Protein AF-A0A1Y4LG82-F1 (afdb_monomer_lite)

Foldseek 3Di:
DDPVVVVVVQLPFLADEDELCPPQDQQPDADLDPVVCVVCLVVNFDARDPVSLVVVLVVLVVCVVSNHAYEYALEALCVSCCSNHPPVRLVVCCPVPVVSLQVSSQSSLVSSLVSVLVSQVPHPHDHQEHEHAHQQDDDLAGPDDPVSCVSRHLVSLLVSLCSNCVSPVRHAYEYEYALSCLVCPVSCVVSPHQAYQHADDNVVPVVVVVVSVVSCVVVCVVRVDDPVVSVVVRVDDPPPD

Secondary structure (DSSP, 8-state):
--HHHHHHHHHTSSEEEEE--------SS----HHHHHHHTTTT-PPPPHHHHHHHHHHHHHHHHTT-EEEEE---SSHHHHHHH-HHHHHHHHHH-HHHHHHHHHHHHHHHHHHHHHHHHS-SS--SEEEEE----BTTB-SS-HHHHHHHTHHHHHHHHHHHHHH-TTSEEEEEEEGGGGGGHHHHHHHT-SEEEEES--GGGHHHHHHHHHHHHHHHHHTT--HHHHHHHHH------

Sequence (241 aa):
MNKDIKMEKQAQRPYCLLNFNQAEPAYEKQIKSTTTLYQHLDELFHEPELASQAEFAKEVAECREDDKRVIWNAGCTYAMPLAVLGEDEFFIRVVTEPELMRELCERYAIRKADAIVQTLQVMQIRPEVLLFSDPFGKSGLPPLRPAVFRTLLKSAQQFLVRRIKRAYPEIKIWYRCCAASYPLAADFAEIGFDAWIPSGKTEPFARELETCRQFIQDELELLSVTEGQWDSLKKGTTTCV

Radius of gyration: 17.81 Å; chains: 1; bounding box: 49×38×42 Å

InterPro domains:
  IPR038071 UROD/MetE-like superfamily [G3DSA:3.20.20.210] (8-223)
  IPR038071 UROD/MetE-like superfamily [SSF51726] (38-196)

Structure (mmCIF, N/CA/C/O backbone):
data_AF-A0A1Y4LG82-F1
#
_entry.id   AF-A0A1Y4LG82-F1
#
loop_
_atom_site.group_PDB
_atom_site.id
_atom_site.type_symbol
_atom_site.label_atom_id
_atom_site.label_alt_id
_atom_site.label_comp_id
_atom_site.label_asym_id
_atom_site.label_entity_id
_atom_site.label_seq_id
_atom_site.pdbx_PDB_ins_code
_atom_site.Cartn_x
_atom_site.Cartn_y
_atom_site.Cartn_z
_atom_site.occupancy
_atom_site.B_iso_or_equiv
_atom_site.auth_seq_id
_atom_site.auth_comp_id
_atom_site.auth_asym_id
_atom_site.auth_atom_id
_atom_site.pdbx_PDB_model_num
ATOM 1 N N . MET A 1 1 ? -11.509 23.263 -1.424 1.00 39.97 1 MET A N 1
ATOM 2 C CA . MET A 1 1 ? -12.645 22.407 -1.003 1.00 39.97 1 MET A CA 1
ATOM 3 C C . MET A 1 1 ? -12.816 22.595 0.499 1.00 39.97 1 MET A C 1
ATOM 5 O O . MET A 1 1 ? -11.839 22.377 1.202 1.00 39.97 1 MET A O 1
ATOM 9 N N . ASN A 1 2 ? -13.967 23.094 0.969 1.00 33.59 2 ASN A N 1
ATOM 10 C CA . ASN A 1 2 ? -14.169 23.505 2.371 1.00 33.59 2 ASN A CA 1
ATOM 11 C C . ASN A 1 2 ? -13.928 22.348 3.350 1.00 33.59 2 ASN A C 1
ATOM 13 O O . ASN A 1 2 ? -14.518 21.277 3.194 1.00 33.59 2 ASN A O 1
ATOM 17 N N . LYS A 1 3 ? -13.071 22.584 4.351 1.00 36.25 3 LYS A N 1
ATOM 18 C CA . LYS A 1 3 ? -12.740 21.636 5.428 1.00 36.25 3 LYS A CA 1
ATOM 19 C C . LYS A 1 3 ? -14.005 21.181 6.174 1.00 36.25 3 LYS A C 1
ATOM 21 O O . LYS A 1 3 ? -14.161 19.989 6.424 1.00 36.25 3 LYS A O 1
ATOM 26 N N . ASP A 1 4 ? -14.949 22.099 6.369 1.00 33.03 4 ASP A N 1
ATOM 27 C CA . ASP A 1 4 ? -16.201 21.864 7.101 1.00 33.03 4 ASP A CA 1
ATOM 28 C C . ASP A 1 4 ? -17.112 20.840 6.407 1.00 33.03 4 ASP A C 1
ATOM 30 O O . ASP A 1 4 ? -17.605 19.908 7.034 1.00 33.03 4 ASP A O 1
ATOM 34 N N . ILE A 1 5 ? -17.231 20.915 5.074 1.00 35.41 5 ILE A N 1
ATOM 35 C CA . ILE A 1 5 ? -18.039 19.970 4.279 1.00 35.41 5 ILE A CA 1
ATOM 36 C C . ILE A 1 5 ? -17.429 18.554 4.304 1.00 35.41 5 ILE A C 1
ATOM 38 O O . ILE A 1 5 ? -18.147 17.556 4.200 1.00 35.41 5 ILE A O 1
ATOM 42 N N . LYS A 1 6 ? -16.096 18.433 4.421 1.00 49.34 6 LYS A N 1
ATOM 43 C CA . LYS A 1 6 ? -15.418 17.132 4.572 1.00 49.34 6 LYS A CA 1
ATOM 44 C C . LYS A 1 6 ? -15.681 16.522 5.951 1.00 49.34 6 LYS A C 1
ATOM 46 O O . LYS A 1 6 ? -15.969 15.328 6.010 1.00 49.34 6 LYS A O 1
ATOM 51 N N . MET A 1 7 ? -15.607 17.326 7.013 1.00 48.09 7 MET A N 1
ATOM 52 C CA . MET A 1 7 ? -15.865 16.873 8.383 1.00 48.09 7 MET A CA 1
ATOM 53 C C . MET A 1 7 ? -17.321 16.444 8.585 1.00 48.09 7 MET A C 1
ATOM 55 O O . MET A 1 7 ? -17.567 15.370 9.124 1.00 48.09 7 MET A O 1
ATOM 59 N N . GLU A 1 8 ? -18.289 17.205 8.074 1.00 44.19 8 GLU A N 1
ATOM 60 C CA . GLU A 1 8 ? -19.719 16.881 8.202 1.00 44.19 8 GLU A CA 1
ATOM 61 C C . GLU A 1 8 ? -20.076 15.549 7.508 1.00 44.19 8 GLU A C 1
ATOM 63 O O . GLU A 1 8 ? -20.807 14.717 8.047 1.00 44.19 8 GLU A O 1
ATOM 68 N N . LYS A 1 9 ? -19.464 15.271 6.347 1.00 52.97 9 LYS A N 1
ATOM 69 C CA . LYS A 1 9 ? -19.596 13.979 5.646 1.00 52.97 9 LYS A CA 1
ATOM 70 C C . LYS A 1 9 ? -18.859 12.819 6.318 1.00 52.97 9 LYS A C 1
ATOM 72 O O . LYS A 1 9 ? -19.176 11.669 6.008 1.00 52.97 9 LYS A O 1
ATOM 77 N N . GLN A 1 10 ? -17.855 13.089 7.151 1.00 56.56 10 GLN A N 1
ATOM 78 C CA . GLN A 1 10 ? -17.199 12.077 7.984 1.00 56.56 10 GLN A CA 1
ATOM 79 C C . GLN A 1 10 ? -18.011 11.795 9.251 1.00 56.56 10 GLN A C 1
ATOM 81 O O . GLN A 1 10 ? -18.131 10.636 9.629 1.00 56.56 10 GLN A O 1
ATOM 86 N N . ALA A 1 11 ? -18.639 12.811 9.851 1.00 59.00 11 ALA A N 1
ATOM 87 C CA . ALA A 1 11 ? -19.461 12.663 11.053 1.00 59.00 11 ALA A CA 1
ATOM 88 C C . ALA A 1 11 ? -20.640 11.688 10.870 1.00 59.00 11 ALA A C 1
ATOM 90 O O . ALA A 1 11 ? -21.019 11.007 11.814 1.00 59.00 11 ALA A O 1
ATOM 91 N N . GLN A 1 12 ? -21.183 11.578 9.654 1.00 65.38 12 GLN A N 1
ATOM 92 C CA . GLN A 1 12 ? -22.289 10.667 9.320 1.00 65.38 12 GLN A CA 1
ATOM 93 C C . GLN A 1 12 ? -21.856 9.226 8.993 1.00 65.38 12 GLN A C 1
ATOM 95 O O . GLN A 1 12 ? -22.701 8.384 8.681 1.00 65.38 12 GLN A O 1
ATOM 100 N N . ARG A 1 13 ? -20.553 8.927 8.974 1.00 69.44 13 ARG A N 1
ATOM 101 C CA . ARG A 1 13 ? -20.049 7.584 8.656 1.00 69.44 13 ARG A CA 1
ATOM 102 C C . ARG A 1 13 ? -19.812 6.793 9.940 1.00 69.44 13 ARG A C 1
ATOM 104 O O . ARG A 1 13 ? -19.328 7.372 10.908 1.00 69.44 13 ARG A O 1
ATOM 111 N N . PRO A 1 14 ? -20.021 5.464 9.917 1.00 73.75 14 PRO A N 1
ATOM 112 C CA . PRO A 1 14 ? -19.643 4.590 11.030 1.00 73.75 14 PRO A CA 1
ATOM 113 C C . PRO A 1 14 ? -18.115 4.415 11.152 1.00 73.75 14 PRO A C 1
ATOM 115 O O . PRO A 1 14 ? -17.629 3.679 12.009 1.00 73.75 14 PRO A O 1
ATOM 118 N N . TYR A 1 15 ? -17.339 5.071 10.281 1.00 77.25 15 TYR A N 1
ATOM 119 C CA . TYR A 1 15 ? -15.888 5.005 10.258 1.00 77.25 15 TYR A CA 1
ATOM 120 C C . TYR A 1 15 ? -15.244 6.356 9.923 1.00 77.25 15 TYR A C 1
ATOM 122 O O . TYR A 1 15 ? -15.784 7.159 9.155 1.00 77.25 15 TYR A O 1
ATOM 130 N N . CYS A 1 16 ? -14.029 6.556 10.424 1.00 81.62 16 CYS A N 1
ATOM 131 C CA . CYS A 1 16 ? -13.128 7.638 10.062 1.00 81.62 16 CYS A CA 1
ATOM 132 C C . CYS A 1 16 ? -12.063 7.126 9.092 1.00 81.62 16 CYS A C 1
ATOM 134 O O . CYS A 1 16 ? -11.381 6.142 9.361 1.00 81.62 16 CYS A O 1
ATOM 136 N N . LEU A 1 17 ? -11.914 7.807 7.953 1.00 80.06 17 LEU A N 1
ATOM 137 C CA . LEU A 1 17 ? -10.777 7.615 7.053 1.00 80.06 17 LEU A CA 1
ATOM 138 C C . LEU A 1 17 ? -9.741 8.690 7.365 1.00 80.06 17 LEU A C 1
ATOM 140 O O . LEU A 1 17 ? -9.951 9.856 7.014 1.00 80.06 17 LEU A O 1
ATOM 144 N N . LEU A 1 18 ? -8.652 8.289 8.006 1.00 82.06 18 LEU A N 1
ATOM 145 C CA . LEU A 1 18 ? -7.556 9.171 8.375 1.00 82.06 18 LEU A CA 1
ATOM 146 C C . LEU A 1 18 ? -6.398 8.997 7.394 1.00 82.06 18 LEU A C 1
ATOM 148 O O . LEU A 1 18 ? -6.056 7.880 7.006 1.00 82.06 18 LEU A O 1
ATOM 152 N N . ASN A 1 19 ? -5.798 10.112 6.986 1.00 77.12 19 ASN A N 1
ATOM 153 C CA . ASN A 1 19 ? -4.559 10.096 6.218 1.00 77.12 19 ASN A CA 1
ATOM 154 C C . ASN A 1 19 ? -3.441 10.463 7.178 1.00 77.12 19 ASN A C 1
ATOM 156 O O . ASN A 1 19 ? -3.326 11.626 7.557 1.00 77.12 19 ASN A O 1
ATOM 160 N N . PHE A 1 20 ? -2.619 9.488 7.544 1.00 71.06 20 PHE A N 1
ATOM 161 C CA . PHE A 1 20 ? -1.339 9.813 8.139 1.00 71.06 20 PHE A CA 1
ATOM 162 C C . PHE A 1 20 ? -0.349 9.969 7.001 1.00 71.06 20 PHE A C 1
ATOM 164 O O . PHE A 1 20 ? 0.203 8.991 6.489 1.00 71.06 20 PHE A O 1
ATOM 171 N N . ASN A 1 21 ? -0.188 11.216 6.572 1.00 55.97 21 ASN A N 1
ATOM 172 C CA . ASN A 1 21 ? 0.903 11.585 5.697 1.00 55.97 21 ASN A CA 1
ATOM 173 C C . ASN A 1 21 ? 2.176 11.520 6.543 1.00 55.97 21 ASN A C 1
ATOM 175 O O . ASN A 1 21 ? 2.646 12.537 7.044 1.00 55.97 21 ASN A O 1
ATOM 179 N N . GLN A 1 22 ? 2.760 10.325 6.677 1.00 53.31 22 GLN A N 1
ATOM 180 C CA . GLN A 1 22 ? 4.219 10.278 6.670 1.00 53.31 22 GLN A CA 1
ATOM 181 C C . GLN A 1 22 ? 4.577 11.030 5.401 1.00 53.31 22 GLN A C 1
ATOM 183 O O . GLN A 1 22 ? 4.084 10.633 4.346 1.00 53.31 22 GLN A O 1
ATOM 188 N N . ALA A 1 23 ? 5.221 12.189 5.515 1.00 44.22 23 ALA A N 1
ATOM 189 C CA . ALA A 1 23 ? 5.540 12.998 4.355 1.00 44.22 23 ALA A CA 1
ATOM 190 C C . ALA A 1 23 ? 6.314 12.098 3.386 1.00 44.22 23 ALA A C 1
ATOM 192 O O . ALA A 1 23 ? 7.499 11.852 3.586 1.00 44.22 23 ALA A O 1
ATOM 193 N N . GLU A 1 24 ? 5.630 11.534 2.385 1.00 50.53 24 GLU A N 1
ATOM 194 C CA . GLU A 1 24 ? 6.305 11.018 1.214 1.00 50.53 24 GLU A CA 1
ATOM 195 C C . GLU A 1 24 ? 6.915 12.290 0.640 1.00 50.53 24 GLU A C 1
ATOM 197 O O . GLU A 1 24 ? 6.163 13.222 0.342 1.00 50.53 24 GLU A O 1
ATOM 202 N N . PRO A 1 25 ? 8.249 12.439 0.680 1.00 47.94 25 PRO A N 1
ATOM 203 C CA . PRO A 1 25 ? 8.866 13.702 0.331 1.00 47.94 25 PRO A CA 1
ATOM 204 C C . PRO A 1 25 ? 8.352 14.095 -1.048 1.00 47.94 25 PRO A C 1
ATOM 206 O O . PRO A 1 25 ? 8.467 13.319 -2.000 1.00 47.94 25 PRO A O 1
ATOM 209 N N . ALA A 1 26 ? 7.754 15.285 -1.139 1.00 46.72 26 ALA A N 1
ATOM 210 C CA . ALA A 1 26 ? 7.465 15.896 -2.419 1.00 46.72 26 ALA A CA 1
ATOM 211 C C . ALA A 1 26 ? 8.820 16.042 -3.111 1.00 46.72 26 ALA A C 1
ATOM 213 O O . ALA A 1 26 ? 9.618 16.917 -2.768 1.00 46.72 26 ALA A O 1
ATOM 214 N N . TYR A 1 27 ? 9.142 15.105 -4.001 1.00 55.81 27 TYR A N 1
ATOM 215 C CA . TYR A 1 27 ? 10.439 15.083 -4.650 1.00 55.81 27 TYR A CA 1
ATOM 216 C C . TYR A 1 27 ? 10.479 16.245 -5.634 1.00 55.81 27 TYR A C 1
ATOM 218 O O . TYR A 1 27 ? 10.005 16.156 -6.764 1.00 55.81 27 TYR A O 1
ATOM 226 N N . GLU A 1 28 ? 11.050 17.365 -5.189 1.00 54.44 28 GLU A N 1
ATOM 227 C CA . GLU A 1 28 ? 11.172 18.587 -5.989 1.00 54.44 28 GLU A CA 1
ATOM 228 C C . GLU A 1 28 ? 12.052 18.376 -7.234 1.00 54.44 28 GLU A C 1
ATOM 230 O O . GLU A 1 28 ? 12.017 19.177 -8.171 1.00 54.44 28 GLU A O 1
ATOM 235 N N . LYS A 1 29 ? 12.853 17.298 -7.266 1.00 64.44 29 LYS A N 1
ATOM 236 C CA . LYS A 1 29 ? 13.742 16.954 -8.381 1.00 64.44 29 LYS A CA 1
ATOM 237 C C . LYS A 1 29 ? 13.680 15.465 -8.708 1.00 64.44 29 LYS A C 1
ATOM 239 O O . LYS A 1 29 ? 14.083 14.633 -7.902 1.00 64.44 29 LYS A O 1
ATOM 244 N N . GLN A 1 30 ? 13.252 15.156 -9.930 1.00 77.31 30 GLN A N 1
ATOM 245 C CA . GLN A 1 30 ? 13.307 13.802 -10.475 1.00 77.31 30 GLN A CA 1
ATOM 246 C C . GLN A 1 30 ? 14.759 13.355 -10.690 1.00 77.31 30 GLN A C 1
ATOM 248 O O . GLN A 1 30 ? 15.554 14.075 -11.307 1.00 77.31 30 GLN A O 1
ATOM 253 N N . ILE A 1 31 ? 15.107 12.159 -10.215 1.00 77.62 31 ILE A N 1
ATOM 254 C CA . ILE A 1 31 ? 16.451 11.586 -10.346 1.00 77.62 31 ILE A CA 1
ATOM 255 C C . ILE A 1 31 ? 16.527 10.768 -11.636 1.00 77.62 31 ILE A C 1
ATOM 257 O O . ILE A 1 31 ? 15.964 9.686 -11.733 1.00 77.62 31 ILE A O 1
ATOM 261 N N . LYS A 1 32 ? 17.267 11.272 -12.629 1.00 78.94 32 LYS A N 1
ATOM 262 C CA . LYS A 1 32 ? 17.443 10.605 -13.939 1.00 78.94 32 LYS A CA 1
ATOM 263 C C . LYS A 1 32 ? 18.756 9.838 -14.094 1.00 78.94 32 LYS A C 1
ATOM 265 O O . LYS A 1 32 ? 18.994 9.202 -15.112 1.00 78.94 32 LYS A O 1
ATOM 270 N N . SER A 1 33 ? 19.661 9.959 -13.130 1.00 83.81 33 SER A N 1
ATOM 271 C CA . SER A 1 33 ? 20.971 9.310 -13.169 1.00 83.81 33 SER A CA 1
ATOM 272 C C . SER A 1 33 ? 20.929 8.051 -12.314 1.00 83.81 33 SER A C 1
ATOM 274 O O . SER A 1 33 ? 20.654 8.142 -11.119 1.00 83.81 33 SER A O 1
ATOM 276 N N . THR A 1 34 ? 21.252 6.895 -12.903 1.00 81.44 34 THR A N 1
ATOM 277 C CA . THR A 1 34 ? 21.362 5.617 -12.180 1.00 81.44 34 THR A CA 1
ATOM 278 C C . THR A 1 34 ? 22.342 5.720 -11.015 1.00 81.44 34 THR A C 1
ATOM 280 O O . THR A 1 34 ? 22.026 5.322 -9.900 1.00 81.44 34 THR A O 1
ATOM 283 N N . THR A 1 35 ? 23.515 6.317 -11.244 1.00 83.94 35 THR A N 1
ATOM 284 C CA . THR A 1 35 ? 24.542 6.507 -10.210 1.00 83.94 35 THR A CA 1
ATOM 285 C C . THR A 1 35 ? 24.023 7.346 -9.048 1.00 83.94 35 THR A C 1
ATOM 287 O O . THR A 1 35 ? 24.237 7.001 -7.891 1.00 83.94 35 THR A O 1
ATOM 290 N N . THR A 1 36 ? 23.309 8.429 -9.354 1.00 82.00 36 THR A N 1
ATOM 291 C CA . THR A 1 36 ? 22.724 9.312 -8.339 1.00 82.00 36 THR A CA 1
ATOM 292 C C . THR A 1 36 ? 21.620 8.595 -7.572 1.00 82.00 36 THR A C 1
ATOM 294 O O . THR A 1 36 ? 21.561 8.708 -6.354 1.00 82.00 36 THR A O 1
ATOM 297 N N . LEU A 1 37 ? 20.786 7.807 -8.258 1.00 81.88 37 LEU A N 1
ATOM 298 C CA . LEU A 1 37 ? 19.754 7.010 -7.607 1.00 81.88 37 LEU A CA 1
ATOM 299 C C . LEU A 1 37 ? 20.381 6.055 -6.589 1.00 81.88 37 LEU A C 1
ATOM 301 O O . LEU A 1 37 ? 19.996 6.105 -5.429 1.00 81.88 37 LEU A O 1
ATOM 305 N N . TYR A 1 38 ? 21.401 5.284 -6.989 1.00 80.69 38 TYR A N 1
ATOM 306 C CA . TYR A 1 38 ? 22.136 4.372 -6.102 1.00 80.69 38 TYR A CA 1
ATOM 307 C C . TYR A 1 38 ? 22.764 5.068 -4.892 1.00 80.69 38 TYR A C 1
ATOM 309 O O . TYR A 1 38 ? 22.669 4.551 -3.782 1.00 80.69 38 TYR A O 1
ATOM 317 N N . GLN A 1 39 ? 23.397 6.225 -5.097 1.00 81.44 39 GLN A N 1
ATOM 318 C CA . GLN A 1 39 ? 24.060 6.977 -4.025 1.00 81.44 39 GLN A CA 1
ATOM 319 C C . GLN A 1 39 ? 23.084 7.474 -2.964 1.00 81.44 39 GLN A C 1
ATOM 321 O O . GLN A 1 39 ? 23.429 7.501 -1.788 1.00 81.44 39 GLN A O 1
ATOM 326 N N . HIS A 1 40 ? 21.874 7.837 -3.381 1.00 77.75 40 HIS A N 1
ATOM 327 C CA . HIS A 1 40 ? 20.878 8.411 -2.491 1.00 77.75 40 HIS A CA 1
ATOM 328 C C . HIS A 1 40 ? 19.803 7.416 -2.065 1.00 77.75 40 HIS A C 1
ATOM 330 O O . HIS A 1 40 ? 18.949 7.818 -1.289 1.00 77.75 40 HIS A O 1
ATOM 336 N N . LEU A 1 41 ? 19.837 6.146 -2.511 1.00 75.88 41 LEU A N 1
ATOM 337 C CA . LEU A 1 41 ? 18.778 5.154 -2.256 1.00 75.88 41 LEU A CA 1
ATOM 338 C C . LEU A 1 41 ? 18.308 5.180 -0.803 1.00 75.88 41 LEU A C 1
ATOM 340 O O . LEU A 1 41 ? 17.115 5.287 -0.567 1.00 75.88 41 LEU A O 1
ATOM 344 N N . ASP A 1 42 ? 19.224 5.123 0.163 1.00 72.38 42 ASP A N 1
ATOM 345 C CA . ASP A 1 42 ? 18.861 5.089 1.582 1.00 72.38 42 ASP A CA 1
ATOM 346 C C . ASP A 1 42 ? 18.331 6.422 2.122 1.00 72.38 42 ASP A C 1
ATOM 348 O O . ASP A 1 42 ? 17.505 6.407 3.033 1.00 72.38 42 ASP A O 1
ATOM 352 N N . GLU A 1 43 ? 18.759 7.538 1.534 1.00 73.19 43 GLU A N 1
ATOM 353 C CA . GLU A 1 43 ? 18.309 8.897 1.849 1.00 73.19 43 GLU A CA 1
ATOM 354 C C . GLU A 1 43 ? 16.938 9.209 1.234 1.00 73.19 43 GLU A C 1
ATOM 356 O O . GLU A 1 43 ? 16.252 10.102 1.724 1.00 73.19 43 GLU A O 1
ATOM 361 N N . LEU A 1 44 ? 16.501 8.450 0.212 1.00 68.75 44 LEU A N 1
ATOM 362 C CA . LEU A 1 44 ? 15.164 8.595 -0.386 1.00 68.75 44 LEU A CA 1
ATOM 363 C C . LEU A 1 44 ? 14.026 8.224 0.572 1.00 68.75 44 LEU A C 1
ATOM 365 O O . LEU A 1 44 ? 12.858 8.510 0.300 1.00 68.75 44 LEU A O 1
ATOM 369 N N . PHE A 1 45 ? 14.350 7.543 1.669 1.00 71.50 45 PHE A N 1
ATOM 370 C CA . PHE A 1 45 ? 13.386 7.006 2.614 1.00 71.50 45 PHE A CA 1
ATOM 371 C C . PHE A 1 45 ? 13.540 7.712 3.960 1.00 71.50 45 PHE A C 1
ATOM 373 O O . PHE A 1 45 ? 14.417 7.365 4.751 1.00 71.50 45 PHE A O 1
AT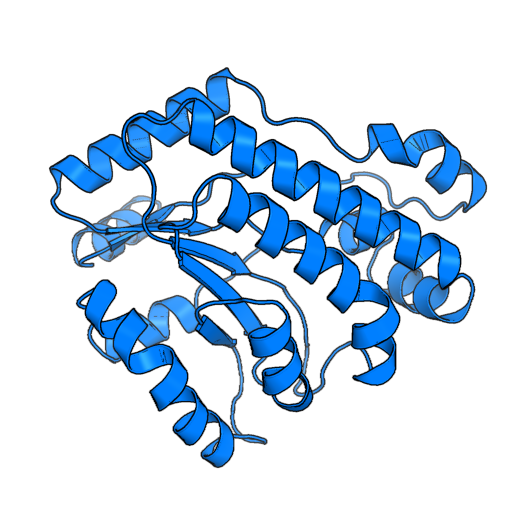OM 380 N N . HIS A 1 46 ? 12.678 8.689 4.232 1.00 64.88 46 HIS A N 1
ATOM 381 C CA . HIS A 1 46 ? 12.628 9.332 5.541 1.00 64.88 46 HIS A CA 1
ATOM 382 C C . HIS A 1 46 ? 11.784 8.520 6.524 1.00 64.88 46 HIS A C 1
ATOM 384 O O . HIS A 1 46 ? 10.685 8.069 6.197 1.00 64.88 46 HIS A O 1
ATOM 390 N N . GLU A 1 47 ? 12.305 8.352 7.739 1.00 62.34 47 GLU A N 1
ATOM 391 C CA . GLU A 1 47 ? 11.532 7.813 8.853 1.00 62.34 47 GLU A CA 1
ATOM 392 C C . GLU A 1 47 ? 10.472 8.840 9.298 1.00 62.34 47 GLU A C 1
ATOM 394 O O . GLU A 1 47 ? 10.726 10.049 9.264 1.00 62.34 47 GLU A O 1
ATOM 399 N N . PRO A 1 48 ? 9.286 8.390 9.731 1.00 62.41 48 PRO A N 1
ATOM 400 C CA . PRO A 1 48 ? 8.258 9.266 10.282 1.00 62.41 48 PRO A CA 1
ATOM 401 C C . PRO A 1 48 ? 8.725 9.973 11.563 1.00 62.41 48 PRO A C 1
ATOM 403 O O . PRO A 1 48 ? 9.330 9.366 12.445 1.00 62.41 48 PRO A O 1
ATOM 406 N N . GLU A 1 49 ? 8.380 11.253 11.713 1.00 67.81 49 GLU A N 1
ATOM 407 C CA . GLU A 1 49 ? 8.704 12.015 12.921 1.00 67.81 49 GLU A CA 1
ATOM 408 C C . GLU A 1 49 ? 7.840 11.577 14.115 1.00 67.81 49 GLU A C 1
ATOM 410 O O . GLU A 1 49 ? 6.614 11.508 14.011 1.00 67.81 49 GLU A O 1
ATOM 415 N N . LEU A 1 50 ? 8.448 11.368 15.289 1.00 65.00 50 LEU A N 1
ATOM 416 C CA . LEU A 1 50 ? 7.743 10.931 16.508 1.00 65.00 50 LEU A CA 1
ATOM 417 C C . LEU A 1 50 ? 6.570 11.851 16.904 1.00 65.00 50 LEU A C 1
ATOM 419 O O . LEU A 1 50 ? 5.534 11.368 17.357 1.00 65.00 50 LEU A O 1
ATOM 423 N N . ALA A 1 51 ? 6.712 13.170 16.724 1.00 64.75 51 ALA A N 1
ATOM 424 C CA . ALA A 1 51 ? 5.651 14.133 17.027 1.00 64.75 51 ALA A CA 1
ATOM 425 C C . ALA A 1 51 ? 4.413 13.906 16.143 1.00 64.75 51 ALA A C 1
ATOM 427 O O . ALA A 1 51 ? 3.297 13.840 16.656 1.00 64.75 51 ALA A O 1
ATOM 428 N N . SER A 1 52 ? 4.625 13.676 14.842 1.00 76.44 52 SER A N 1
ATOM 429 C CA . SER A 1 52 ? 3.544 13.363 13.902 1.00 76.44 52 SER A CA 1
ATOM 430 C C . SER A 1 52 ? 2.825 12.062 14.280 1.00 76.44 52 SER A C 1
ATOM 432 O O . SER A 1 52 ? 1.598 11.989 14.245 1.00 76.44 52 SER A O 1
ATOM 434 N N . GLN A 1 53 ? 3.565 11.045 14.735 1.00 79.94 53 GLN A N 1
ATOM 435 C CA . GLN A 1 53 ? 2.976 9.775 15.165 1.00 79.94 53 GLN A CA 1
ATOM 436 C C . GLN A 1 53 ? 2.088 9.937 16.405 1.00 79.94 53 GLN A C 1
ATOM 438 O O . GLN A 1 53 ? 1.028 9.317 16.481 1.00 79.94 53 GLN A O 1
ATOM 443 N N . ALA A 1 54 ? 2.500 10.768 17.367 1.00 81.31 54 ALA A N 1
ATOM 444 C CA . ALA A 1 54 ? 1.720 11.037 18.573 1.00 81.31 54 ALA A CA 1
ATOM 445 C C . ALA A 1 54 ? 0.422 11.803 18.266 1.00 81.31 54 ALA A C 1
ATOM 447 O O . ALA A 1 54 ? -0.629 11.476 18.819 1.00 81.31 54 ALA A O 1
ATOM 448 N N . GLU A 1 55 ? 0.474 12.783 17.360 1.00 83.19 55 GLU A N 1
ATOM 449 C CA . GLU A 1 55 ? -0.718 13.496 16.882 1.00 83.19 55 GLU A CA 1
ATOM 450 C C . GLU A 1 55 ? -1.694 12.543 16.194 1.00 83.19 55 GLU A C 1
ATOM 452 O O . GLU A 1 55 ? -2.881 12.526 16.515 1.00 83.19 55 GLU A O 1
ATOM 457 N N . PHE A 1 56 ? -1.191 11.672 15.321 1.00 85.31 56 PHE A N 1
ATOM 458 C CA . PHE A 1 56 ? -2.031 10.690 14.650 1.00 85.31 56 PHE A CA 1
ATOM 459 C C . PHE A 1 56 ? -2.642 9.673 15.621 1.00 85.31 56 PHE A C 1
ATOM 461 O O . PHE A 1 56 ? -3.827 9.360 15.523 1.00 85.31 56 PHE A O 1
ATOM 468 N N . ALA A 1 57 ? -1.881 9.199 16.611 1.00 86.19 57 ALA A N 1
ATOM 469 C CA . ALA A 1 57 ? -2.408 8.334 17.666 1.00 86.19 57 ALA A CA 1
ATOM 470 C C . ALA A 1 57 ? -3.562 9.000 18.438 1.00 86.19 57 ALA A C 1
ATOM 472 O O . ALA A 1 57 ? -4.536 8.333 18.793 1.00 86.19 57 ALA A O 1
ATOM 473 N N . LYS A 1 58 ? -3.475 10.317 18.663 1.00 87.25 58 LYS A N 1
ATOM 474 C CA . LYS A 1 58 ? -4.545 11.100 19.285 1.00 87.25 58 LYS A CA 1
ATOM 475 C C . LYS A 1 58 ? -5.786 11.173 18.390 1.00 87.25 58 LYS A C 1
ATOM 477 O O . LYS A 1 58 ? -6.875 10.903 18.882 1.00 87.25 58 LYS A O 1
ATOM 482 N N . GLU A 1 59 ? -5.636 11.449 17.094 1.00 87.44 59 GLU A N 1
ATOM 483 C CA . GLU A 1 59 ? -6.770 11.460 16.152 1.00 87.44 59 GLU A CA 1
ATOM 484 C C . GLU A 1 59 ? -7.488 10.102 16.097 1.00 87.44 59 GLU A C 1
ATOM 486 O O . GLU A 1 59 ? -8.719 10.037 16.072 1.00 87.44 59 GLU A O 1
ATOM 491 N N . VAL A 1 60 ? -6.730 8.999 16.115 1.00 87.69 60 VAL A N 1
ATOM 492 C CA . VAL A 1 60 ? -7.287 7.638 16.173 1.00 87.69 60 VAL A CA 1
ATOM 493 C C . VAL A 1 60 ? -8.100 7.439 17.456 1.00 87.69 60 VAL A C 1
ATOM 495 O O . VAL A 1 60 ? -9.204 6.897 17.397 1.00 87.69 60 VAL A O 1
ATOM 498 N N . ALA A 1 61 ? -7.582 7.884 18.605 1.00 88.00 61 ALA A N 1
ATOM 499 C CA . ALA A 1 61 ? -8.276 7.783 19.886 1.00 88.00 61 ALA A CA 1
ATOM 500 C C . ALA A 1 61 ? -9.579 8.601 19.907 1.00 88.00 61 ALA A C 1
ATOM 502 O O . ALA A 1 61 ? -10.617 8.062 20.280 1.00 88.00 61 ALA A O 1
ATOM 503 N N . GLU A 1 62 ? -9.557 9.843 19.420 1.00 88.56 62 GLU A N 1
ATOM 504 C CA . GLU A 1 62 ? -10.746 10.707 19.327 1.00 88.56 62 GLU A CA 1
ATOM 505 C C . GLU A 1 62 ? -11.836 10.080 18.442 1.00 88.56 62 GLU A C 1
ATOM 507 O O . GLU A 1 62 ? -13.008 10.040 18.810 1.00 88.56 62 GLU A O 1
ATOM 512 N N . CYS A 1 63 ? -11.460 9.492 17.301 1.00 86.12 63 CYS A N 1
ATOM 513 C CA . CYS A 1 63 ? -12.416 8.783 16.445 1.00 86.12 63 CYS A CA 1
ATOM 514 C C . CYS A 1 63 ? -13.062 7.584 17.155 1.00 86.12 63 CYS A C 1
ATOM 516 O O . CYS A 1 63 ? -14.204 7.227 16.868 1.00 86.12 63 CYS A O 1
ATOM 518 N N . ARG A 1 64 ? -12.326 6.939 18.061 1.00 83.38 64 ARG A N 1
ATOM 519 C CA . ARG A 1 64 ? -12.801 5.777 18.814 1.00 83.38 64 ARG A CA 1
ATOM 520 C C . ARG A 1 64 ? -13.708 6.160 19.977 1.00 83.38 64 ARG A C 1
ATOM 522 O O . ARG A 1 64 ? -14.612 5.389 20.281 1.00 83.38 64 ARG A O 1
ATOM 529 N N . GLU A 1 65 ? -13.514 7.329 20.580 1.00 86.31 65 GLU A N 1
ATOM 530 C CA . GLU A 1 65 ? -14.450 7.894 21.564 1.00 86.31 65 GLU A CA 1
ATOM 531 C C . GLU A 1 65 ? -15.829 8.177 20.944 1.00 86.31 65 GLU A C 1
ATOM 533 O O . GLU A 1 65 ? -16.850 7.993 21.602 1.00 86.31 65 GLU A O 1
ATOM 538 N N . ASP A 1 66 ? -15.861 8.504 19.651 1.00 83.44 66 ASP A N 1
ATOM 539 C CA . ASP A 1 66 ? -17.075 8.655 18.837 1.00 83.44 66 ASP A CA 1
ATOM 540 C C . ASP A 1 66 ? -17.725 7.317 18.401 1.00 83.44 66 ASP A C 1
ATOM 542 O O . ASP A 1 66 ? -18.631 7.319 17.564 1.00 83.44 66 ASP A O 1
ATOM 546 N N . ASP A 1 67 ? -17.250 6.171 18.906 1.00 83.88 67 ASP A N 1
ATOM 547 C CA . ASP A 1 67 ? -17.666 4.811 18.506 1.00 83.88 67 ASP A CA 1
ATOM 548 C C . ASP A 1 67 ? -17.503 4.526 16.997 1.00 83.88 67 ASP A C 1
ATOM 550 O O . ASP A 1 67 ? -18.217 3.721 16.395 1.00 83.88 67 ASP A O 1
ATOM 554 N N . LYS A 1 68 ? -16.534 5.185 16.344 1.00 81.69 68 LYS A N 1
ATOM 555 C CA . LYS A 1 68 ? -16.234 4.960 14.923 1.00 81.69 68 LYS A CA 1
ATOM 556 C C . LYS A 1 68 ? -15.107 3.954 14.752 1.00 81.69 68 LYS A C 1
ATOM 558 O O . LYS A 1 68 ? -14.141 3.908 15.514 1.00 81.69 68 LYS A O 1
ATOM 563 N N . ARG A 1 69 ? -15.191 3.161 13.684 1.00 83.69 69 ARG A N 1
ATOM 564 C CA . ARG A 1 69 ? -14.046 2.384 13.183 1.00 83.69 69 ARG A CA 1
ATOM 565 C C . ARG A 1 69 ? -13.043 3.317 12.511 1.00 83.69 69 ARG A C 1
ATOM 567 O O . ARG A 1 69 ? -13.424 4.313 11.907 1.00 83.69 69 ARG A O 1
ATOM 574 N N . VAL A 1 70 ? -11.763 3.006 12.570 1.00 86.31 70 VAL A N 1
ATOM 575 C CA . VAL A 1 70 ? -10.694 3.818 12.002 1.00 86.31 70 VAL A CA 1
ATOM 576 C C . VAL A 1 70 ? -10.007 3.056 10.878 1.00 86.31 70 VAL A C 1
ATOM 578 O O . VAL A 1 70 ? -9.431 1.983 11.057 1.00 86.31 70 VAL A O 1
ATOM 581 N N . ILE A 1 71 ? -10.048 3.664 9.697 1.00 86.44 71 ILE A N 1
ATOM 582 C CA . ILE A 1 71 ? -9.269 3.261 8.535 1.00 86.44 71 ILE A CA 1
ATOM 583 C C . ILE A 1 71 ? -8.111 4.237 8.412 1.00 86.44 71 ILE A C 1
ATOM 585 O O . ILE A 1 71 ? -8.310 5.428 8.154 1.00 86.44 71 ILE A O 1
ATOM 589 N N . TRP A 1 72 ? -6.897 3.725 8.537 1.00 89.56 72 TRP A N 1
ATOM 590 C CA . TRP A 1 72 ? -5.698 4.473 8.218 1.00 89.56 72 TRP A CA 1
ATOM 591 C C . TRP A 1 72 ? -5.353 4.274 6.741 1.00 89.56 72 TRP A C 1
ATOM 593 O O . TRP A 1 72 ? -4.961 3.188 6.326 1.00 89.56 72 TRP A O 1
ATOM 603 N N . ASN A 1 73 ? -5.453 5.331 5.936 1.00 85.38 73 ASN A N 1
ATOM 604 C CA . ASN A 1 73 ? -4.827 5.362 4.619 1.00 85.38 73 ASN A CA 1
ATOM 605 C C . ASN A 1 73 ? -3.298 5.437 4.760 1.00 85.38 73 ASN A C 1
ATOM 607 O O . ASN A 1 73 ? -2.741 6.506 5.012 1.00 85.38 73 ASN A O 1
ATOM 611 N N . ALA A 1 74 ? -2.635 4.297 4.586 1.00 85.50 74 ALA A N 1
ATOM 612 C CA . ALA A 1 74 ? -1.188 4.126 4.693 1.00 85.50 74 ALA A CA 1
ATOM 613 C C . ALA A 1 74 ? -0.447 4.489 3.387 1.00 85.50 74 ALA A C 1
ATOM 615 O O . ALA A 1 74 ? 0.709 4.114 3.184 1.00 85.50 74 ALA A O 1
ATOM 616 N N . GLY A 1 75 ? -1.108 5.212 2.480 1.00 81.19 75 GLY A N 1
ATOM 617 C CA . GLY A 1 75 ? -0.531 5.694 1.231 1.00 81.19 75 GLY A CA 1
ATOM 618 C C . GLY A 1 75 ? -0.348 4.591 0.192 1.00 81.19 75 GLY A C 1
ATOM 619 O O . GLY A 1 75 ? -1.083 3.606 0.151 1.00 81.19 75 GLY A O 1
ATOM 620 N N . CYS A 1 76 ? 0.629 4.782 -0.683 1.00 81.75 76 CYS A N 1
ATOM 621 C CA . CYS A 1 76 ? 0.796 4.004 -1.907 1.00 81.75 76 CYS A CA 1
ATOM 622 C C . CYS A 1 76 ? 1.910 2.930 -1.675 1.00 81.75 76 CYS A C 1
ATOM 624 O O . CYS A 1 76 ? 2.856 3.188 -0.942 1.00 81.75 76 CYS A O 1
ATOM 626 N N . THR A 1 77 ? 1.843 1.705 -2.209 1.00 82.50 77 THR A N 1
ATOM 627 C CA . THR A 1 77 ? 2.880 0.660 -1.989 1.00 82.50 77 THR A CA 1
ATOM 628 C C . THR A 1 77 ? 4.073 0.755 -2.940 1.00 82.50 77 THR A C 1
ATOM 630 O O . THR A 1 77 ? 5.085 0.097 -2.708 1.00 82.50 77 THR A O 1
ATOM 633 N N . TYR A 1 78 ? 3.996 1.604 -3.971 1.00 77.12 78 TYR A N 1
ATOM 634 C CA . TYR A 1 78 ? 5.119 1.887 -4.875 1.00 77.12 78 TYR A CA 1
ATOM 635 C C . TYR A 1 78 ? 5.147 3.336 -5.406 1.00 77.12 78 TYR A C 1
ATOM 637 O O . TYR A 1 78 ? 5.898 3.626 -6.340 1.00 77.12 78 TYR A O 1
ATOM 645 N N . ALA A 1 79 ? 4.360 4.270 -4.847 1.00 67.44 79 ALA A N 1
ATOM 646 C CA . ALA A 1 79 ? 4.348 5.640 -5.378 1.00 67.44 79 ALA A CA 1
ATOM 647 C C . ALA A 1 79 ? 5.668 6.376 -5.182 1.00 67.44 79 ALA A C 1
ATOM 649 O O . ALA A 1 79 ? 5.981 7.218 -6.010 1.00 67.44 79 ALA A O 1
ATOM 650 N N . MET A 1 80 ? 6.467 6.045 -4.166 1.00 70.81 80 MET A N 1
ATOM 651 C CA . MET A 1 80 ? 7.756 6.710 -3.969 1.00 70.81 80 MET A CA 1
ATOM 652 C C . MET A 1 80 ? 8.721 6.454 -5.150 1.00 70.81 80 MET A C 1
ATOM 654 O O . MET A 1 80 ? 9.171 7.433 -5.745 1.00 70.81 80 MET A O 1
ATOM 658 N N . PRO A 1 81 ? 8.964 5.201 -5.606 1.00 75.00 81 PRO A N 1
ATOM 659 C CA . PRO A 1 81 ? 9.686 4.956 -6.859 1.00 75.00 81 PRO A CA 1
ATOM 660 C C . PRO A 1 81 ? 9.168 5.766 -8.058 1.00 75.00 81 PRO A C 1
ATOM 662 O O . PRO A 1 81 ? 9.956 6.281 -8.850 1.00 75.00 81 PRO A O 1
ATOM 665 N N . LEU A 1 82 ? 7.844 5.899 -8.183 1.00 77.00 82 LEU A N 1
ATOM 666 C CA . LEU A 1 82 ? 7.210 6.681 -9.244 1.00 77.00 82 LEU A CA 1
ATOM 667 C C . LEU A 1 82 ? 7.437 8.193 -9.072 1.00 77.00 82 LEU A C 1
ATOM 669 O O . LEU A 1 82 ? 7.659 8.890 -10.056 1.00 77.00 82 LEU A O 1
ATOM 673 N N . ALA A 1 83 ? 7.395 8.701 -7.841 1.00 74.00 83 ALA A N 1
ATOM 674 C CA . ALA A 1 83 ? 7.583 10.109 -7.507 1.00 74.00 83 ALA A CA 1
ATOM 675 C C . ALA A 1 83 ? 9.038 10.553 -7.713 1.00 74.00 83 ALA A C 1
ATOM 677 O O . ALA A 1 83 ? 9.279 11.609 -8.295 1.00 74.00 83 ALA A O 1
ATOM 678 N N . VAL A 1 84 ? 10.007 9.723 -7.311 1.00 78.06 84 VAL A N 1
ATOM 679 C CA . VAL A 1 84 ? 11.444 10.010 -7.464 1.00 78.06 84 VAL A CA 1
ATOM 680 C C . VAL A 1 84 ? 11.880 10.022 -8.922 1.00 78.06 84 VAL A C 1
ATOM 682 O O . VAL A 1 84 ? 12.704 10.848 -9.311 1.00 78.06 84 VAL A O 1
ATOM 685 N N . LEU A 1 85 ? 11.364 9.106 -9.739 1.00 81.06 85 LEU A N 1
ATOM 686 C CA . LEU A 1 85 ? 11.783 8.980 -11.137 1.00 81.06 85 LEU A CA 1
ATOM 687 C C . LEU A 1 85 ? 10.919 9.828 -12.078 1.00 81.06 85 LEU A C 1
ATOM 689 O O . LEU A 1 85 ? 11.407 10.345 -13.082 1.00 81.06 85 LEU A O 1
ATOM 693 N N . GLY A 1 86 ? 9.643 10.007 -11.745 1.00 79.31 86 GLY A N 1
ATOM 694 C CA . GLY A 1 86 ? 8.611 10.384 -12.703 1.00 79.31 86 GLY A CA 1
ATOM 695 C C . GLY A 1 86 ? 8.067 9.164 -13.456 1.00 79.31 86 GLY A C 1
ATOM 696 O O . GLY A 1 86 ? 8.723 8.129 -13.567 1.00 79.31 86 GLY A O 1
ATOM 697 N N . GLU A 1 87 ? 6.847 9.293 -13.985 1.00 79.62 87 GLU A N 1
ATOM 698 C CA . GLU A 1 87 ? 6.106 8.193 -14.624 1.00 79.62 87 GLU A CA 1
ATOM 699 C C . GLU A 1 87 ? 6.857 7.591 -15.825 1.00 79.62 87 GLU A C 1
ATOM 701 O O . GLU A 1 87 ? 7.057 6.378 -15.879 1.00 79.62 87 GLU A O 1
ATOM 706 N N . ASP A 1 88 ? 7.350 8.431 -16.737 1.00 83.38 88 ASP A N 1
ATOM 707 C CA . ASP A 1 88 ? 8.047 7.977 -17.947 1.00 83.38 88 ASP A CA 1
ATOM 708 C C . ASP A 1 88 ? 9.358 7.247 -17.623 1.00 83.38 88 ASP A C 1
ATOM 710 O O . ASP A 1 88 ? 9.605 6.141 -18.106 1.00 83.38 88 ASP A O 1
ATOM 714 N N . GLU A 1 89 ? 10.187 7.849 -16.770 1.00 85.31 89 GLU A N 1
ATOM 715 C CA . GLU A 1 89 ? 11.487 7.299 -16.384 1.00 85.31 89 GLU A CA 1
ATOM 716 C C . GLU A 1 89 ? 11.324 5.991 -15.605 1.00 85.31 89 GLU A C 1
ATOM 718 O O . GLU A 1 89 ? 12.076 5.043 -15.832 1.00 85.31 89 GLU A O 1
ATOM 723 N N . PHE A 1 90 ? 10.309 5.905 -14.736 1.00 85.62 90 PHE A N 1
ATOM 724 C CA . PHE A 1 90 ? 9.964 4.669 -14.041 1.00 85.62 90 PHE A CA 1
ATOM 725 C C . PHE A 1 90 ? 9.722 3.542 -15.049 1.00 85.62 90 PHE A C 1
ATOM 727 O O . PHE A 1 90 ? 10.377 2.504 -14.969 1.00 85.62 90 PHE A O 1
ATOM 734 N N . PHE A 1 91 ? 8.841 3.741 -16.036 1.00 85.19 91 PHE A N 1
ATOM 735 C CA . PHE A 1 91 ? 8.531 2.692 -17.011 1.00 85.19 91 PHE A CA 1
ATOM 736 C C . PHE A 1 91 ? 9.701 2.356 -17.938 1.00 85.19 91 PHE A C 1
ATOM 738 O O . PHE A 1 91 ? 9.877 1.181 -18.266 1.00 85.19 91 PHE A O 1
ATOM 745 N N . ILE A 1 92 ? 10.520 3.341 -18.324 1.00 87.94 92 ILE A N 1
ATOM 746 C CA . ILE A 1 92 ? 11.761 3.091 -19.071 1.00 87.94 92 ILE A CA 1
ATOM 747 C C . ILE A 1 92 ? 12.669 2.169 -18.253 1.00 87.94 92 ILE A C 1
ATOM 749 O O . ILE A 1 92 ? 13.061 1.111 -18.745 1.00 87.94 92 ILE A O 1
ATOM 753 N N . ARG A 1 93 ? 12.922 2.501 -16.982 1.00 89.25 93 ARG A N 1
ATOM 754 C CA . ARG A 1 93 ? 13.809 1.729 -16.100 1.00 89.25 93 ARG A CA 1
ATOM 755 C C . ARG A 1 93 ? 13.265 0.361 -15.729 1.00 89.25 93 ARG A C 1
ATOM 757 O O . ARG A 1 93 ? 14.053 -0.567 -15.585 1.00 89.25 93 ARG A O 1
ATOM 764 N N . VAL A 1 94 ? 11.946 0.182 -15.635 1.00 88.50 94 VAL A N 1
ATOM 765 C CA . VAL A 1 94 ? 11.353 -1.159 -15.472 1.00 88.50 94 VAL A CA 1
ATOM 766 C C . VAL A 1 94 ? 11.785 -2.091 -16.612 1.00 88.50 94 VAL A C 1
ATOM 768 O O . VAL A 1 94 ? 11.931 -3.293 -16.395 1.00 88.50 94 VAL A O 1
ATOM 771 N N . VAL A 1 95 ? 12.016 -1.552 -17.813 1.00 89.00 95 VAL A N 1
ATOM 772 C CA . VAL A 1 95 ? 12.469 -2.318 -18.980 1.00 89.00 95 VAL A CA 1
ATOM 773 C C . VAL A 1 95 ? 13.995 -2.362 -19.089 1.00 89.00 95 VAL A C 1
ATOM 775 O O . VAL A 1 95 ? 14.545 -3.426 -19.365 1.00 89.00 95 VAL A O 1
ATOM 778 N N . THR A 1 96 ? 14.687 -1.235 -18.903 1.00 90.56 96 THR A N 1
ATOM 779 C CA . THR A 1 96 ? 16.137 -1.127 -19.147 1.00 90.56 96 THR A CA 1
ATOM 780 C C . THR A 1 96 ? 16.993 -1.531 -17.951 1.00 90.56 96 THR A C 1
ATOM 782 O O . THR A 1 96 ? 18.123 -1.976 -18.135 1.00 90.56 96 THR A O 1
ATOM 785 N N . GLU A 1 97 ? 16.472 -1.390 -16.733 1.00 91.38 97 GLU A N 1
ATOM 786 C CA . GLU A 1 97 ? 17.179 -1.596 -15.463 1.00 91.38 97 GLU A CA 1
ATOM 787 C C . GLU A 1 97 ? 16.298 -2.362 -14.440 1.00 91.38 97 GLU A C 1
ATOM 789 O O . GLU A 1 97 ? 16.111 -1.906 -13.307 1.00 91.38 97 GLU A O 1
ATOM 794 N N . PRO A 1 98 ? 15.733 -3.538 -14.792 1.00 89.38 98 PRO A N 1
ATOM 795 C CA . PRO A 1 98 ? 14.732 -4.231 -13.968 1.00 89.38 98 PRO A CA 1
ATOM 796 C C . PRO A 1 98 ? 15.245 -4.646 -12.582 1.00 89.38 98 PRO A C 1
ATOM 798 O O . PRO A 1 98 ? 14.483 -4.660 -11.618 1.00 89.38 98 PRO A O 1
ATOM 801 N N . GLU A 1 99 ? 16.536 -4.960 -12.470 1.00 89.06 99 GLU A N 1
ATOM 802 C CA . GLU A 1 99 ? 17.186 -5.343 -11.212 1.00 89.06 99 GLU A CA 1
ATOM 803 C C . GLU A 1 99 ? 17.239 -4.173 -10.221 1.00 89.06 99 GLU A C 1
ATOM 805 O O . GLU A 1 99 ? 16.855 -4.324 -9.062 1.00 89.06 99 GLU A O 1
ATOM 810 N N . LEU A 1 100 ? 17.629 -2.989 -10.704 1.00 87.69 100 LEU A N 1
ATOM 811 C CA . LEU A 1 100 ? 17.630 -1.752 -9.924 1.00 87.69 100 LEU A CA 1
ATOM 812 C C . LEU A 1 100 ? 16.211 -1.382 -9.488 1.00 87.69 100 LEU A C 1
ATOM 814 O O . LEU A 1 100 ? 15.986 -1.016 -8.337 1.00 87.69 100 LEU A O 1
ATOM 818 N N . MET A 1 101 ? 15.242 -1.497 -10.397 1.00 88.31 101 MET A N 1
ATOM 819 C CA . MET A 1 101 ? 13.851 -1.183 -10.079 1.00 88.31 101 MET A CA 1
ATOM 820 C C . MET A 1 101 ? 13.273 -2.131 -9.030 1.00 88.31 101 MET A C 1
ATOM 822 O O . MET A 1 101 ? 12.534 -1.682 -8.150 1.00 88.31 101 MET A O 1
ATOM 826 N N . ARG A 1 102 ? 13.626 -3.420 -9.086 1.00 88.81 102 ARG A N 1
ATOM 827 C CA . ARG A 1 102 ? 13.243 -4.389 -8.055 1.00 88.81 102 ARG A CA 1
ATOM 828 C C . ARG A 1 102 ? 13.854 -4.023 -6.709 1.00 88.81 102 ARG A C 1
ATOM 830 O O . ARG A 1 102 ? 13.115 -3.930 -5.735 1.00 88.81 102 ARG A O 1
ATOM 837 N N . GLU A 1 103 ? 15.154 -3.741 -6.667 1.00 88.12 103 GLU A N 1
ATOM 838 C CA . GLU A 1 103 ? 15.838 -3.332 -5.436 1.00 88.12 103 GLU A CA 1
ATOM 839 C C . GLU A 1 103 ? 15.210 -2.068 -4.825 1.00 88.12 103 GLU A C 1
ATOM 841 O O . GLU A 1 103 ? 14.951 -2.017 -3.622 1.00 88.12 103 GLU A O 1
ATOM 846 N N . LEU A 1 104 ? 14.903 -1.065 -5.651 1.00 86.88 104 LEU A N 1
ATOM 847 C CA . LEU A 1 104 ? 14.256 0.170 -5.211 1.00 86.88 104 LEU A CA 1
ATOM 848 C C . LEU A 1 104 ? 12.871 -0.098 -4.596 1.00 86.88 104 LEU A C 1
ATOM 850 O O . LEU A 1 104 ? 12.556 0.434 -3.528 1.00 86.88 104 LEU A O 1
ATOM 854 N N . CYS A 1 105 ? 12.050 -0.934 -5.241 1.00 87.69 105 CYS A N 1
ATOM 855 C CA . CYS A 1 105 ? 10.727 -1.301 -4.729 1.00 87.69 105 CYS A CA 1
ATOM 856 C C . CYS A 1 105 ? 10.821 -2.114 -3.428 1.00 87.69 105 CYS A C 1
ATOM 858 O O . CYS A 1 105 ? 10.046 -1.881 -2.501 1.00 87.69 105 CYS A O 1
ATOM 860 N N . GLU A 1 106 ? 11.779 -3.038 -3.331 1.00 89.69 106 GLU A N 1
ATOM 861 C CA . GLU A 1 106 ? 12.015 -3.843 -2.128 1.00 89.69 106 GLU A CA 1
ATOM 862 C C . GLU A 1 106 ? 12.465 -2.978 -0.946 1.00 89.69 106 GLU A C 1
ATOM 864 O O . GLU A 1 106 ? 11.885 -3.075 0.138 1.00 89.69 106 GLU A O 1
ATOM 869 N N . ARG A 1 107 ? 13.431 -2.073 -1.148 1.00 87.25 107 ARG A N 1
ATOM 870 C CA . ARG A 1 107 ? 13.878 -1.131 -0.107 1.00 87.25 107 ARG A CA 1
ATOM 871 C C . ARG A 1 107 ? 12.741 -0.228 0.367 1.00 87.25 107 ARG A C 1
ATOM 873 O O . ARG A 1 107 ? 12.580 -0.046 1.574 1.00 87.25 107 ARG A O 1
ATOM 880 N N . TYR A 1 108 ? 11.915 0.269 -0.557 1.00 85.88 108 TYR A N 1
ATOM 881 C CA . TYR A 1 108 ? 10.729 1.048 -0.200 1.00 85.88 108 TYR A CA 1
ATOM 882 C C . TYR A 1 108 ? 9.758 0.255 0.664 1.00 85.88 108 TYR A C 1
ATOM 884 O O . TYR A 1 108 ? 9.342 0.732 1.718 1.00 85.88 108 TYR A O 1
ATOM 892 N N . ALA A 1 109 ? 9.430 -0.966 0.249 1.00 89.44 109 ALA A N 1
ATOM 893 C CA . ALA A 1 109 ? 8.523 -1.826 0.991 1.00 89.44 109 ALA A CA 1
ATOM 894 C C . ALA A 1 109 ? 9.041 -2.134 2.402 1.00 89.44 109 ALA A C 1
ATOM 896 O O . ALA A 1 109 ? 8.252 -2.118 3.347 1.00 89.44 109 ALA A O 1
ATOM 897 N N . ILE A 1 110 ? 10.350 -2.364 2.559 1.00 89.38 110 ILE A N 1
ATOM 898 C CA . ILE A 1 110 ? 10.987 -2.575 3.866 1.00 89.38 110 ILE A CA 1
ATOM 899 C C . ILE A 1 110 ? 10.800 -1.345 4.757 1.00 89.38 110 ILE A C 1
ATOM 901 O O . ILE A 1 110 ? 10.221 -1.459 5.837 1.00 89.38 110 ILE A O 1
ATOM 905 N N . ARG A 1 111 ? 11.224 -0.167 4.286 1.00 86.06 111 ARG A N 1
ATOM 906 C CA . ARG A 1 111 ? 11.158 1.078 5.069 1.00 86.06 111 ARG A CA 1
ATOM 907 C C . ARG A 1 111 ? 9.725 1.459 5.408 1.00 86.06 111 ARG A C 1
ATOM 909 O O . ARG A 1 111 ? 9.433 1.792 6.550 1.00 86.06 111 ARG A O 1
ATOM 916 N N . LYS A 1 112 ? 8.803 1.324 4.454 1.00 87.25 112 LYS A N 1
ATOM 917 C CA . LYS A 1 112 ? 7.379 1.584 4.678 1.00 87.25 112 LYS A CA 1
ATOM 918 C C . LYS A 1 112 ? 6.782 0.641 5.719 1.00 87.25 112 LYS A C 1
ATOM 920 O O . LYS A 1 112 ? 6.022 1.079 6.579 1.00 87.25 112 LYS A O 1
ATOM 925 N N . ALA A 1 113 ? 7.131 -0.644 5.673 1.00 91.50 113 ALA A N 1
ATOM 926 C CA . ALA A 1 113 ? 6.666 -1.601 6.668 1.00 91.50 113 ALA A CA 1
ATOM 927 C C . ALA A 1 113 ? 7.206 -1.277 8.066 1.00 91.50 113 ALA A C 1
ATOM 929 O O . ALA A 1 113 ? 6.440 -1.305 9.028 1.00 91.50 113 ALA A O 1
ATOM 930 N N . ASP A 1 114 ? 8.492 -0.938 8.186 1.00 89.25 114 ASP A N 1
ATOM 931 C CA . ASP A 1 114 ? 9.088 -0.567 9.470 1.00 89.25 114 ASP A CA 1
ATOM 932 C C . ASP A 1 114 ? 8.493 0.738 10.014 1.00 89.25 114 ASP A C 1
ATOM 934 O O . ASP A 1 114 ? 8.090 0.771 11.176 1.00 89.25 114 ASP A O 1
ATOM 938 N N . ALA A 1 115 ? 8.306 1.756 9.174 1.00 86.69 115 ALA A N 1
ATOM 939 C CA . ALA A 1 115 ? 7.668 3.016 9.549 1.00 86.69 115 ALA A CA 1
ATOM 940 C C . ALA A 1 115 ? 6.224 2.820 10.049 1.00 86.69 115 ALA A C 1
ATOM 942 O O . ALA A 1 115 ? 5.812 3.424 11.045 1.00 86.69 115 ALA A O 1
ATOM 943 N N . ILE A 1 116 ? 5.443 1.956 9.391 1.00 90.38 116 ILE A N 1
ATOM 944 C CA . ILE A 1 116 ? 4.091 1.589 9.840 1.00 90.38 116 ILE A CA 1
ATOM 945 C C . ILE A 1 116 ? 4.155 0.851 11.176 1.00 90.38 116 ILE A C 1
ATOM 947 O O . ILE A 1 116 ? 3.408 1.183 12.095 1.00 90.38 116 ILE A O 1
ATOM 951 N N . VAL A 1 117 ? 5.055 -0.127 11.314 1.00 92.25 117 VAL A N 1
ATOM 952 C CA . VAL A 1 117 ? 5.198 -0.903 12.551 1.00 92.25 117 VAL A CA 1
ATOM 953 C C . VAL A 1 117 ? 5.579 -0.001 13.723 1.00 92.25 117 VAL A C 1
ATOM 955 O O . VAL A 1 117 ? 4.940 -0.103 14.768 1.00 92.25 117 VAL A O 1
ATOM 958 N N . GLN A 1 118 ? 6.552 0.894 13.547 1.00 88.50 118 GLN A N 1
ATOM 959 C CA . GLN A 1 118 ? 6.957 1.877 14.556 1.00 88.50 118 GLN A CA 1
ATOM 960 C C . GLN A 1 118 ? 5.796 2.802 14.940 1.00 88.50 118 GLN A C 1
ATOM 962 O O . GLN A 1 118 ? 5.534 3.018 16.121 1.00 88.50 118 GLN A O 1
ATOM 967 N N . THR A 1 119 ? 5.040 3.287 13.952 1.00 88.06 119 THR A N 1
ATOM 968 C CA . THR A 1 119 ? 3.866 4.139 14.200 1.00 88.06 119 THR A CA 1
ATOM 969 C C . THR A 1 119 ? 2.804 3.393 15.020 1.00 88.06 119 THR A C 1
ATOM 971 O O . THR A 1 119 ? 2.273 3.927 15.988 1.00 88.06 119 THR A O 1
ATOM 974 N N . LEU A 1 120 ? 2.526 2.125 14.702 1.00 90.56 120 LEU A N 1
ATOM 975 C CA . LEU A 1 120 ? 1.581 1.299 15.466 1.00 90.56 120 LEU A CA 1
ATOM 976 C C . LEU A 1 120 ? 2.098 0.924 16.868 1.00 90.56 120 LEU A C 1
ATOM 978 O O . LEU A 1 120 ? 1.288 0.629 17.751 1.00 90.56 120 LEU A O 1
ATOM 982 N N . GLN A 1 121 ? 3.421 0.914 17.084 1.00 90.06 121 GLN A N 1
ATOM 983 C CA . GLN A 1 121 ? 4.032 0.592 18.382 1.00 90.06 121 GLN A CA 1
ATOM 984 C C . GLN A 1 121 ? 3.761 1.680 19.421 1.00 90.06 121 GLN A C 1
ATOM 986 O O . GLN A 1 121 ? 3.584 1.362 20.595 1.00 90.06 121 GLN A O 1
ATOM 991 N N . VAL A 1 122 ? 3.701 2.946 19.000 1.00 86.81 122 VAL A N 1
ATOM 992 C CA . VAL A 1 122 ? 3.435 4.077 19.904 1.00 86.81 122 VAL A CA 1
ATOM 993 C C . VAL A 1 122 ? 1.941 4.293 20.174 1.00 86.81 122 VAL A C 1
ATOM 995 O O . VAL A 1 122 ? 1.573 5.073 21.051 1.00 86.81 122 VAL A O 1
ATOM 998 N N . MET A 1 123 ? 1.065 3.584 19.456 1.00 88.38 123 MET A N 1
ATOM 999 C CA . MET A 1 123 ? -0.387 3.690 19.586 1.00 88.38 123 MET A CA 1
ATOM 1000 C C . MET A 1 123 ? -0.944 2.745 20.651 1.00 88.38 123 MET A C 1
ATOM 1002 O O . MET A 1 123 ? -0.814 1.522 20.552 1.00 88.38 123 MET A O 1
ATOM 1006 N N . GLN A 1 124 ? -1.649 3.311 21.634 1.00 83.25 124 GLN A N 1
ATOM 1007 C CA . GLN A 1 124 ? -2.447 2.530 22.588 1.00 83.25 124 GLN A CA 1
ATOM 1008 C C . GLN A 1 124 ? -3.745 2.013 21.959 1.00 83.25 124 GLN A C 1
ATOM 1010 O O . GLN A 1 124 ? -4.159 0.887 22.224 1.00 83.25 124 GLN A O 1
ATOM 1015 N N . ILE A 1 125 ? -4.363 2.832 21.107 1.00 84.19 125 ILE A N 1
ATOM 1016 C CA . ILE A 1 125 ? -5.562 2.497 20.341 1.00 84.19 125 ILE A CA 1
ATOM 1017 C C . ILE A 1 125 ? -5.167 2.478 18.868 1.00 84.19 125 ILE A C 1
ATOM 1019 O O . ILE A 1 125 ? -4.630 3.460 18.360 1.00 84.19 125 ILE A O 1
ATOM 1023 N N . ARG A 1 126 ? -5.390 1.344 18.202 1.00 88.88 126 ARG A N 1
ATOM 1024 C CA . ARG A 1 126 ? -4.951 1.109 16.821 1.00 88.88 126 ARG A CA 1
ATOM 1025 C C . ARG A 1 126 ? -6.110 1.227 15.834 1.00 88.88 126 ARG A C 1
ATOM 1027 O O . ARG A 1 126 ? -7.247 0.950 16.218 1.00 88.88 126 ARG A O 1
ATOM 1034 N N . PRO A 1 127 ? -5.826 1.581 14.570 1.00 89.50 127 PRO A N 1
ATOM 1035 C CA . PRO A 1 127 ? -6.804 1.453 13.502 1.00 89.50 127 PRO A CA 1
ATOM 1036 C C . PRO A 1 127 ? -7.150 -0.015 13.246 1.00 89.50 127 PRO A C 1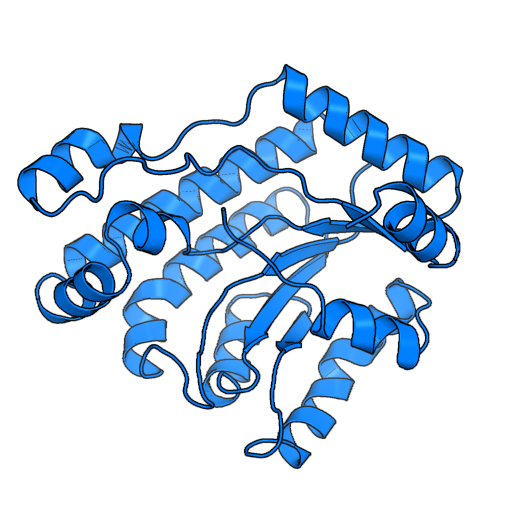
ATOM 1038 O O . PRO A 1 127 ? -6.298 -0.896 13.367 1.00 89.50 127 PRO A O 1
ATOM 1041 N N . GLU A 1 128 ? -8.389 -0.275 12.843 1.00 88.25 128 GLU A N 1
ATOM 1042 C CA . GLU A 1 128 ? -8.836 -1.606 12.431 1.00 88.25 128 GL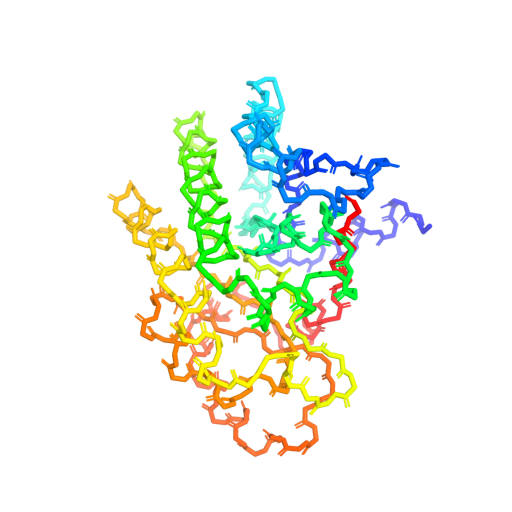U A CA 1
ATOM 1043 C C . GLU A 1 128 ? -8.276 -1.993 11.064 1.00 88.25 128 GLU A C 1
ATOM 1045 O O . GLU A 1 128 ? -7.998 -3.167 10.814 1.00 88.25 128 GLU A O 1
ATOM 1050 N N . VAL A 1 129 ? -8.109 -1.002 10.183 1.00 89.25 129 VAL A N 1
ATOM 1051 C CA . VAL A 1 129 ? -7.733 -1.218 8.788 1.00 89.25 129 VAL A CA 1
ATOM 1052 C C . VAL A 1 129 ? -6.570 -0.318 8.387 1.00 89.25 129 VAL A C 1
ATOM 1054 O O . VAL A 1 129 ? -6.636 0.902 8.539 1.00 89.25 129 VAL A O 1
ATOM 1057 N N . LEU A 1 130 ? -5.548 -0.912 7.774 1.00 91.62 130 LEU A N 1
ATOM 1058 C CA . LEU A 1 130 ? -4.592 -0.220 6.916 1.00 91.62 130 LEU A CA 1
ATOM 1059 C C . LEU A 1 130 ? -5.073 -0.289 5.473 1.00 91.62 130 LEU A C 1
ATOM 1061 O O . LEU A 1 130 ? -5.167 -1.364 4.887 1.00 91.62 130 LEU A O 1
ATOM 1065 N N . LEU A 1 131 ? -5.355 0.862 4.885 1.00 88.31 131 LEU A N 1
ATOM 1066 C CA . LEU A 1 131 ? -5.709 0.995 3.485 1.00 88.31 131 LEU A CA 1
ATOM 1067 C C . LEU A 1 131 ? -4.489 1.463 2.697 1.00 88.31 131 LEU A C 1
ATOM 1069 O O . LEU A 1 131 ? -4.071 2.611 2.825 1.00 88.31 131 LEU A O 1
ATOM 1073 N N . PHE A 1 132 ? -3.962 0.607 1.831 1.00 88.44 132 PHE A N 1
ATOM 1074 C CA . PHE A 1 132 ? -3.022 1.020 0.797 1.00 88.44 132 PHE A CA 1
ATOM 1075 C C . PHE A 1 132 ? -3.786 1.451 -0.448 1.00 88.44 132 PHE A C 1
ATOM 1077 O O . PHE A 1 132 ? -4.683 0.744 -0.895 1.00 88.44 132 PHE A O 1
ATOM 1084 N N . SER A 1 133 ? -3.447 2.604 -1.014 1.00 81.50 133 SER A N 1
ATOM 1085 C CA . SER A 1 133 ? -4.144 3.193 -2.159 1.00 81.50 133 SER A CA 1
ATOM 1086 C C . SER A 1 133 ? -3.170 3.522 -3.278 1.00 81.50 133 SER A C 1
ATOM 1088 O O . SER A 1 133 ? -2.652 4.633 -3.352 1.00 81.50 133 SER A O 1
ATOM 1090 N N . ASP A 1 134 ? -2.958 2.571 -4.180 1.00 79.75 134 ASP A N 1
ATOM 1091 C CA . ASP A 1 134 ? -2.074 2.772 -5.318 1.00 79.75 134 ASP A CA 1
ATOM 1092 C C . ASP A 1 134 ? -2.800 3.365 -6.527 1.00 79.75 134 ASP A C 1
ATOM 1094 O O . ASP A 1 134 ? -3.868 2.875 -6.916 1.00 79.75 134 ASP A O 1
ATOM 1098 N N . PRO A 1 135 ? -2.184 4.336 -7.224 1.00 69.25 135 PRO A N 1
ATOM 1099 C CA . PRO A 1 135 ? -2.651 4.808 -8.523 1.00 69.25 135 PRO A CA 1
ATOM 1100 C C . PRO A 1 135 ? -2.312 3.799 -9.642 1.00 69.25 135 PRO A C 1
ATOM 1102 O O . PRO A 1 135 ? -1.899 4.177 -10.739 1.00 69.25 135 PRO A O 1
ATOM 1105 N N . PHE A 1 136 ? -2.447 2.495 -9.374 1.00 65.31 136 PHE A N 1
ATOM 1106 C CA . PHE A 1 136 ? -2.114 1.432 -10.319 1.00 65.31 136 PHE A CA 1
ATOM 1107 C C . PHE A 1 136 ? -3.236 1.317 -11.347 1.00 65.31 136 PHE A C 1
ATOM 1109 O O . PHE A 1 136 ? -4.284 0.738 -11.067 1.00 65.31 136 PHE A O 1
ATOM 1116 N N . GLY A 1 137 ? -3.012 1.901 -12.525 1.00 58.28 137 GLY A N 1
ATOM 1117 C CA . GLY A 1 137 ? -3.895 1.827 -13.688 1.00 58.28 137 GLY A CA 1
ATOM 1118 C C . GLY A 1 137 ? -4.506 3.173 -14.053 1.00 58.28 137 GLY A C 1
ATOM 1119 O O . GLY A 1 137 ? -5.161 3.823 -13.241 1.00 58.28 137 GLY A O 1
ATOM 1120 N N . LYS A 1 138 ? -4.324 3.567 -15.315 1.00 58.31 138 LYS A N 1
ATOM 1121 C CA . LYS A 1 138 ? -5.042 4.668 -15.968 1.00 58.31 138 LYS A CA 1
ATOM 1122 C C . LYS A 1 138 ? -5.757 4.106 -17.196 1.00 58.31 138 LYS A C 1
ATOM 1124 O O . LYS A 1 138 ? -5.259 3.204 -17.861 1.00 58.31 138 LYS A O 1
ATOM 1129 N N . SER A 1 139 ? -6.934 4.649 -17.500 1.00 55.25 139 SER A N 1
ATOM 1130 C CA . SER A 1 139 ? -7.620 4.426 -18.785 1.00 55.25 139 SER A CA 1
ATOM 1131 C C . SER A 1 139 ? -8.021 2.977 -19.112 1.00 55.25 139 SER A C 1
ATOM 1133 O O . SER A 1 139 ? -8.183 2.639 -20.279 1.00 55.25 139 SER A O 1
ATOM 1135 N N . GLY A 1 140 ? -8.239 2.128 -18.102 1.00 51.41 140 GLY A N 1
ATOM 1136 C CA . GLY A 1 140 ? -8.811 0.790 -18.304 1.00 51.41 140 GLY A CA 1
ATOM 1137 C C . GLY A 1 140 ? -7.803 -0.335 -18.559 1.00 51.41 140 GLY A C 1
ATOM 1138 O O . GLY A 1 140 ? -8.229 -1.453 -18.830 1.00 51.41 140 GLY A O 1
ATOM 1139 N N . LEU A 1 141 ? -6.496 -0.081 -18.421 1.00 53.25 141 LEU A N 1
ATOM 1140 C CA . LEU A 1 141 ? -5.454 -1.115 -18.443 1.00 53.25 141 LEU A CA 1
ATOM 1141 C C . LEU A 1 141 ? -4.561 -1.029 -17.194 1.00 53.25 141 LEU A C 1
ATOM 1143 O O . LEU A 1 141 ? -4.344 0.072 -16.673 1.00 53.25 141 LEU A O 1
ATOM 1147 N N . PRO A 1 142 ? -4.030 -2.165 -16.700 1.00 60.44 142 PRO A N 1
ATOM 1148 C CA . PRO A 1 142 ? -2.995 -2.128 -15.681 1.00 60.44 142 PRO A CA 1
ATOM 1149 C C . PRO A 1 142 ? -1.740 -1.457 -16.274 1.00 60.44 142 PRO A C 1
ATOM 1151 O O . PRO A 1 142 ? -1.410 -1.693 -17.439 1.00 60.44 142 PRO A O 1
ATOM 1154 N N . PRO A 1 143 ? -1.024 -0.629 -15.496 1.00 66.38 143 PRO A N 1
ATOM 1155 C CA . PRO A 1 143 ? 0.152 0.092 -15.975 1.00 66.38 143 PRO A CA 1
ATOM 1156 C C . PRO A 1 143 ? 1.318 -0.863 -16.264 1.00 66.38 143 PRO A C 1
ATOM 1158 O O . PRO A 1 143 ? 2.185 -0.563 -17.077 1.00 66.38 143 PRO A O 1
ATOM 1161 N N . LEU A 1 144 ? 1.324 -2.037 -15.624 1.00 77.75 144 LEU A N 1
ATOM 1162 C CA . LEU A 1 144 ? 2.285 -3.105 -15.858 1.00 77.75 144 LEU A CA 1
ATOM 1163 C C . LEU A 1 144 ? 1.567 -4.363 -16.337 1.00 77.75 144 LEU A C 1
ATOM 1165 O O . LEU A 1 144 ? 0.483 -4.711 -15.863 1.00 77.75 144 LEU A O 1
ATOM 1169 N N . ARG A 1 145 ? 2.218 -5.105 -17.236 1.00 84.94 145 ARG A N 1
ATOM 1170 C CA . ARG A 1 145 ? 1.791 -6.469 -17.565 1.00 84.94 145 ARG A CA 1
ATOM 1171 C C . ARG A 1 145 ? 1.854 -7.337 -16.300 1.00 84.94 145 ARG A C 1
ATOM 1173 O O . ARG A 1 145 ? 2.804 -7.177 -15.530 1.00 84.94 145 ARG A O 1
ATOM 1180 N N . PRO A 1 146 ? 0.951 -8.318 -16.115 1.00 87.44 146 PRO A N 1
ATOM 1181 C CA . PRO A 1 146 ? 0.953 -9.156 -14.917 1.00 87.44 146 PRO A CA 1
ATOM 1182 C C . PRO A 1 146 ? 2.292 -9.830 -14.601 1.00 87.44 146 PRO A C 1
ATOM 1184 O O . PRO A 1 146 ? 2.701 -9.885 -13.447 1.00 87.44 146 PRO A O 1
ATOM 1187 N N . ALA A 1 147 ? 3.017 -10.283 -15.627 1.00 89.00 147 ALA A N 1
ATOM 1188 C CA . ALA A 1 147 ? 4.349 -10.860 -15.451 1.00 89.00 147 ALA A CA 1
ATOM 1189 C C . ALA A 1 147 ? 5.347 -9.866 -14.829 1.00 89.00 147 ALA A C 1
ATOM 1191 O O . ALA A 1 147 ? 6.082 -10.239 -13.924 1.00 89.00 147 ALA A O 1
ATOM 1192 N N . VAL A 1 148 ? 5.319 -8.599 -15.258 1.00 87.62 148 VAL A N 1
ATOM 1193 C CA . VAL A 1 148 ? 6.200 -7.542 -14.734 1.00 87.62 148 VAL A CA 1
ATOM 1194 C C . VAL A 1 148 ? 5.811 -7.171 -13.304 1.00 87.62 148 VAL A C 1
ATOM 1196 O O . VAL A 1 148 ? 6.677 -7.017 -12.451 1.00 87.62 148 VAL A O 1
ATOM 1199 N N . PHE A 1 149 ? 4.510 -7.092 -13.005 1.00 89.31 149 PHE A N 1
ATOM 1200 C CA . PHE A 1 149 ? 4.034 -6.890 -11.634 1.00 89.31 149 PHE A CA 1
ATOM 1201 C C . PHE A 1 149 ? 4.558 -7.980 -10.687 1.00 89.31 149 PHE A C 1
ATOM 1203 O O . PHE A 1 149 ? 5.069 -7.673 -9.609 1.00 89.31 149 PHE A O 1
ATOM 1210 N N . ARG A 1 150 ? 4.476 -9.251 -11.101 1.00 90.56 150 ARG A N 1
ATOM 1211 C CA . ARG A 1 150 ? 4.913 -10.396 -10.289 1.00 90.56 150 ARG A CA 1
ATOM 1212 C C . ARG A 1 150 ? 6.407 -10.380 -9.986 1.00 90.56 150 ARG A C 1
ATOM 1214 O O . ARG A 1 150 ? 6.792 -10.798 -8.901 1.00 90.56 150 ARG A O 1
ATOM 1221 N N . THR A 1 151 ? 7.232 -9.902 -10.914 1.00 86.94 151 THR A N 1
ATOM 1222 C CA . THR A 1 151 ? 8.687 -9.821 -10.721 1.00 86.94 151 THR A CA 1
ATOM 1223 C C . THR A 1 151 ? 9.127 -8.573 -9.965 1.00 86.94 151 THR A C 1
ATOM 1225 O O . THR A 1 151 ? 10.154 -8.611 -9.297 1.00 86.94 151 THR A O 1
ATOM 1228 N N . LEU A 1 152 ? 8.386 -7.469 -10.096 1.00 87.38 152 LEU A N 1
ATOM 1229 C CA . LEU A 1 152 ? 8.796 -6.162 -9.582 1.00 87.38 152 LEU A CA 1
ATOM 1230 C C . LEU A 1 152 ? 8.149 -5.814 -8.236 1.00 87.38 152 LEU A C 1
ATOM 1232 O O . LEU A 1 152 ? 8.834 -5.388 -7.314 1.00 87.38 152 LEU A O 1
ATOM 1236 N N . LEU A 1 153 ? 6.825 -5.957 -8.136 1.00 89.06 153 LEU A N 1
ATOM 1237 C CA . LEU A 1 153 ? 6.036 -5.402 -7.031 1.00 89.06 153 LEU A CA 1
ATOM 1238 C C . LEU A 1 153 ? 5.508 -6.471 -6.081 1.00 89.06 153 LEU A C 1
ATOM 1240 O O . LEU A 1 153 ? 5.418 -6.221 -4.882 1.00 89.06 153 LEU A O 1
ATOM 1244 N N . LYS A 1 154 ? 5.177 -7.666 -6.584 1.00 91.88 154 LYS A N 1
ATOM 1245 C CA . LYS A 1 154 ? 4.548 -8.709 -5.762 1.00 91.88 154 LYS A CA 1
ATOM 1246 C C . LYS A 1 154 ? 5.418 -9.121 -4.574 1.00 91.88 154 LYS A C 1
ATOM 1248 O O . LYS A 1 154 ? 4.895 -9.216 -3.468 1.00 91.88 154 LYS A O 1
ATOM 1253 N N . SER A 1 155 ? 6.721 -9.340 -4.775 1.00 90.62 155 SER A N 1
ATOM 1254 C CA . SER A 1 155 ? 7.647 -9.712 -3.693 1.00 90.62 155 SER A CA 1
ATOM 1255 C C . SER A 1 155 ? 7.768 -8.608 -2.640 1.00 90.62 155 SER A C 1
ATOM 1257 O O . SER A 1 155 ? 7.675 -8.881 -1.443 1.00 90.62 155 SER A O 1
ATOM 1259 N N . ALA A 1 156 ? 7.899 -7.356 -3.082 1.00 91.81 156 ALA A N 1
ATOM 1260 C CA . ALA A 1 156 ? 7.978 -6.187 -2.216 1.00 91.81 156 ALA A CA 1
ATOM 1261 C C . ALA A 1 156 ? 6.688 -6.010 -1.389 1.00 91.81 156 ALA A C 1
ATOM 1263 O O . ALA A 1 156 ? 6.736 -5.911 -0.162 1.00 91.81 156 ALA A O 1
ATOM 1264 N N . GLN A 1 157 ? 5.518 -6.076 -2.032 1.00 93.88 157 GLN A N 1
ATOM 1265 C CA . GLN A 1 157 ? 4.221 -6.012 -1.351 1.00 93.88 157 GLN A CA 1
ATOM 1266 C C . GLN A 1 157 ? 4.022 -7.187 -0.383 1.00 93.88 157 GLN A C 1
ATOM 1268 O O . GLN A 1 157 ? 3.562 -6.980 0.739 1.00 93.88 157 GLN A O 1
ATOM 1273 N N . GLN A 1 158 ? 4.421 -8.405 -0.766 1.00 95.19 158 GLN A N 1
ATOM 1274 C CA . GLN A 1 158 ? 4.404 -9.575 0.119 1.00 95.19 158 GLN A CA 1
ATOM 1275 C C . GLN A 1 158 ? 5.249 -9.361 1.368 1.00 95.19 158 GLN A C 1
ATOM 1277 O O . GLN A 1 158 ? 4.799 -9.689 2.466 1.00 95.19 158 GLN A O 1
ATOM 1282 N N . PHE A 1 159 ? 6.461 -8.823 1.223 1.00 94.44 159 PHE A N 1
ATOM 1283 C CA . PHE A 1 159 ? 7.312 -8.518 2.368 1.00 94.44 159 PHE A CA 1
ATOM 1284 C C . PHE A 1 159 ? 6.622 -7.528 3.306 1.00 94.44 159 PHE A C 1
ATOM 1286 O O . PHE A 1 159 ? 6.500 -7.800 4.501 1.00 94.44 159 PHE A O 1
ATOM 1293 N N . LEU A 1 160 ? 6.124 -6.419 2.754 1.00 94.81 160 LEU A N 1
ATOM 1294 C CA . LEU A 1 160 ? 5.459 -5.367 3.513 1.00 94.81 160 LEU A CA 1
ATOM 1295 C C . LEU A 1 160 ? 4.257 -5.906 4.296 1.00 94.81 160 LEU A C 1
ATOM 1297 O O . LEU A 1 160 ? 4.172 -5.718 5.511 1.00 94.81 160 LEU A O 1
ATOM 1301 N N . VAL A 1 161 ? 3.368 -6.644 3.628 1.00 96.25 161 VAL A N 1
ATOM 1302 C CA . VAL A 1 161 ? 2.163 -7.215 4.248 1.00 96.25 161 VAL A CA 1
ATOM 1303 C C . VAL A 1 161 ? 2.533 -8.216 5.338 1.00 96.25 161 VAL A C 1
ATOM 1305 O O . VAL A 1 161 ? 2.030 -8.123 6.459 1.00 96.25 161 VAL A O 1
ATOM 1308 N N . ARG A 1 162 ? 3.467 -9.136 5.063 1.00 96.75 162 ARG A N 1
ATOM 1309 C CA . ARG A 1 162 ? 3.916 -10.132 6.050 1.00 96.75 162 ARG A CA 1
ATOM 1310 C C . ARG A 1 162 ? 4.573 -9.484 7.260 1.00 96.75 162 ARG A C 1
ATOM 1312 O O . ARG A 1 162 ? 4.344 -9.928 8.383 1.00 96.75 162 ARG A O 1
ATOM 1319 N N . ARG A 1 163 ? 5.393 -8.454 7.053 1.00 96.75 163 ARG A N 1
ATOM 1320 C CA . ARG A 1 163 ? 6.090 -7.737 8.126 1.00 96.75 163 ARG A CA 1
ATOM 1321 C C . ARG A 1 163 ? 5.101 -7.070 9.081 1.00 96.75 163 ARG A C 1
ATOM 1323 O O . ARG A 1 163 ? 5.283 -7.195 10.293 1.00 96.75 163 ARG A O 1
ATOM 1330 N N . ILE A 1 164 ? 4.063 -6.428 8.543 1.00 95.81 164 ILE A N 1
ATOM 1331 C CA . ILE A 1 164 ? 2.996 -5.790 9.325 1.00 95.81 164 ILE A CA 1
ATOM 1332 C C . ILE A 1 164 ? 2.166 -6.849 10.054 1.00 95.81 164 ILE A C 1
ATOM 1334 O O . ILE A 1 164 ? 2.074 -6.799 11.277 1.00 95.81 164 ILE A O 1
ATOM 1338 N N . LYS A 1 165 ? 1.639 -7.854 9.342 1.00 96.19 165 LYS A N 1
ATOM 1339 C CA . LYS A 1 165 ? 0.810 -8.925 9.929 1.00 96.19 165 LYS A CA 1
ATOM 1340 C C . LYS A 1 165 ? 1.546 -9.750 10.984 1.00 96.19 165 LYS A C 1
ATOM 1342 O O . LYS A 1 165 ? 0.928 -10.249 11.914 1.00 96.19 165 LYS A O 1
ATOM 1347 N N . ARG A 1 166 ? 2.870 -9.895 10.876 1.00 97.12 166 ARG A N 1
ATOM 1348 C CA . ARG A 1 166 ? 3.680 -10.554 11.912 1.00 97.12 166 ARG A CA 1
ATOM 1349 C C . ARG A 1 166 ? 3.735 -9.744 13.208 1.00 97.12 166 ARG A C 1
ATOM 1351 O O . ARG A 1 166 ? 3.819 -10.342 14.274 1.00 97.12 166 ARG A O 1
ATOM 1358 N N . ALA A 1 167 ? 3.746 -8.416 13.114 1.00 95.94 167 ALA A N 1
ATOM 1359 C CA . ALA A 1 167 ? 3.751 -7.533 14.278 1.00 95.94 167 ALA A CA 1
ATOM 1360 C C . ALA A 1 167 ? 2.338 -7.321 14.850 1.00 95.94 167 ALA A C 1
ATOM 1362 O O . ALA A 1 167 ? 2.189 -7.245 16.064 1.00 95.94 167 ALA A O 1
ATOM 1363 N N . TYR A 1 168 ? 1.331 -7.267 13.975 1.00 95.19 168 TYR A N 1
ATOM 1364 C CA . TYR A 1 168 ? -0.068 -6.976 14.292 1.00 95.19 168 TYR A CA 1
ATOM 1365 C C . TYR A 1 168 ? -0.988 -7.913 13.495 1.00 95.19 168 TYR A C 1
ATOM 1367 O O . TYR A 1 168 ? -1.490 -7.531 12.436 1.00 95.19 168 TYR A O 1
ATOM 1375 N N . PRO A 1 169 ? -1.170 -9.172 13.923 1.00 94.06 169 PRO A N 1
ATOM 1376 C CA . PRO A 1 169 ? -1.972 -10.153 13.185 1.00 94.06 169 PRO A CA 1
ATOM 1377 C C . PRO A 1 169 ? -3.456 -9.777 13.079 1.00 94.06 169 PRO A C 1
ATOM 1379 O O . PRO A 1 169 ? -4.131 -10.207 12.144 1.00 94.06 169 PRO A O 1
ATOM 1382 N N . GLU A 1 170 ? -3.955 -8.973 14.016 1.00 91.44 170 GLU A N 1
ATOM 1383 C CA . GLU A 1 170 ? -5.342 -8.523 14.094 1.00 91.44 170 GLU A CA 1
ATOM 1384 C C . GLU A 1 170 ? -5.695 -7.419 13.091 1.00 91.44 170 GLU A C 1
ATOM 1386 O O . GLU A 1 170 ? -6.864 -7.288 12.727 1.00 91.44 170 GLU A O 1
ATOM 1391 N N . ILE A 1 171 ? -4.714 -6.631 12.634 1.00 91.81 171 ILE A N 1
ATOM 1392 C CA . ILE A 1 171 ? -4.985 -5.488 11.757 1.00 91.81 171 ILE A CA 1
ATOM 1393 C C . ILE A 1 171 ? -5.367 -5.972 10.363 1.00 91.81 171 ILE A C 1
ATOM 1395 O O . ILE A 1 171 ? -4.691 -6.832 9.791 1.00 91.81 171 ILE A O 1
ATOM 1399 N N . LYS A 1 172 ? -6.433 -5.424 9.784 1.00 91.62 172 LYS A N 1
ATOM 1400 C CA . LYS A 1 172 ? -6.820 -5.712 8.400 1.00 91.62 172 LYS A CA 1
ATOM 1401 C C . LYS A 1 172 ? -6.017 -4.849 7.443 1.00 91.62 172 LYS A C 1
ATOM 1403 O O . LYS A 1 172 ? -5.723 -3.694 7.734 1.00 91.62 172 LYS A O 1
ATOM 1408 N N . ILE A 1 173 ? -5.647 -5.401 6.297 1.00 92.56 173 ILE A N 1
ATOM 1409 C CA . ILE A 1 173 ? -4.903 -4.703 5.256 1.00 92.56 173 ILE A CA 1
ATOM 1410 C C . ILE A 1 173 ? -5.713 -4.754 3.971 1.00 92.56 173 ILE A C 1
ATOM 1412 O O . ILE A 1 173 ? -5.873 -5.802 3.347 1.00 92.56 173 ILE A O 1
ATOM 1416 N N . TRP A 1 174 ? -6.212 -3.595 3.571 1.00 90.31 174 TRP A N 1
ATOM 1417 C CA . TRP A 1 174 ? -6.986 -3.413 2.358 1.00 90.31 174 TRP A CA 1
ATOM 1418 C C . TRP A 1 174 ? -6.119 -2.788 1.274 1.00 90.31 174 TRP A C 1
ATOM 1420 O O . TRP A 1 174 ? -5.343 -1.866 1.529 1.00 90.31 174 TRP A O 1
ATOM 1430 N N . TYR A 1 175 ? -6.280 -3.267 0.047 1.00 88.12 175 TYR A N 1
ATOM 1431 C CA . TYR A 1 175 ? -5.559 -2.766 -1.112 1.00 88.12 175 TYR A CA 1
ATOM 1432 C C . TYR A 1 175 ? -6.517 -2.118 -2.096 1.00 88.12 175 TYR A C 1
ATOM 1434 O O . TYR A 1 175 ? -7.401 -2.775 -2.628 1.00 88.12 175 TYR A O 1
ATOM 1442 N N . ARG A 1 176 ? -6.356 -0.831 -2.374 1.00 84.12 176 ARG A N 1
ATOM 1443 C CA . ARG A 1 176 ? -7.149 -0.085 -3.347 1.00 84.12 176 ARG A CA 1
ATOM 1444 C C . ARG A 1 176 ? -6.306 0.235 -4.569 1.00 84.12 176 ARG A C 1
ATOM 1446 O O . ARG A 1 176 ? -5.275 0.889 -4.458 1.00 84.12 176 ARG A O 1
ATOM 1453 N N . CYS A 1 177 ? -6.791 -0.162 -5.740 1.00 81.06 177 CYS A N 1
ATOM 1454 C CA . CYS A 1 177 ? -6.187 0.197 -7.022 1.00 81.06 177 CYS A CA 1
ATOM 1455 C C . CYS A 1 177 ? -7.234 0.210 -8.147 1.00 81.06 177 CYS A C 1
ATOM 1457 O O . CYS A 1 177 ? -8.431 0.043 -7.889 1.00 81.06 177 CYS A O 1
ATOM 1459 N N . CYS A 1 178 ? -6.837 0.475 -9.396 1.00 81.19 178 CYS A N 1
ATOM 1460 C CA . CYS A 1 178 ? -7.788 0.517 -10.506 1.00 81.19 178 CYS A CA 1
ATOM 1461 C C . CYS A 1 178 ? -8.423 -0.861 -10.742 1.00 81.19 178 CYS A C 1
ATOM 1463 O O . CYS A 1 178 ? -7.736 -1.883 -10.730 1.00 81.19 178 CYS A O 1
ATOM 1465 N N . ALA A 1 179 ? -9.720 -0.874 -11.052 1.00 78.56 179 ALA A N 1
ATOM 1466 C CA . ALA A 1 179 ? -10.483 -2.054 -11.456 1.00 78.56 179 ALA A CA 1
ATOM 1467 C C . ALA A 1 179 ? -9.872 -2.788 -12.666 1.00 78.56 179 ALA A C 1
ATOM 1469 O O . ALA A 1 179 ? -10.013 -4.002 -12.787 1.00 78.56 179 ALA A O 1
ATOM 1470 N N . ALA A 1 180 ? -9.120 -2.078 -13.517 1.00 78.56 180 ALA A N 1
ATOM 1471 C CA . ALA A 1 180 ? -8.355 -2.665 -14.618 1.00 78.56 180 ALA A CA 1
ATOM 1472 C C . ALA A 1 180 ? -7.296 -3.692 -14.166 1.00 78.56 180 ALA A C 1
ATOM 1474 O O . ALA A 1 180 ? -6.793 -4.467 -14.976 1.00 78.56 180 ALA A O 1
ATOM 1475 N N . SER A 1 181 ? -6.970 -3.714 -12.874 1.00 80.94 181 SER A N 1
ATOM 1476 C CA . SER A 1 181 ? -6.031 -4.653 -12.260 1.00 80.94 181 SER A CA 1
ATOM 1477 C C . SER A 1 181 ? -6.664 -5.999 -11.909 1.00 80.94 181 SER A C 1
ATOM 1479 O O . SER A 1 181 ? -5.996 -6.818 -11.291 1.00 80.94 181 SER A O 1
ATOM 1481 N N . TYR A 1 182 ? -7.915 -6.267 -12.305 1.00 82.56 182 TYR A N 1
ATOM 1482 C CA . TYR A 1 182 ? -8.572 -7.562 -12.088 1.00 82.56 182 TYR A CA 1
ATOM 1483 C C . TYR A 1 182 ? -7.715 -8.792 -12.463 1.00 82.56 182 TYR A C 1
ATOM 1485 O O . TYR A 1 182 ? -7.702 -9.745 -11.684 1.00 82.56 182 TYR A O 1
ATOM 1493 N N . PRO A 1 183 ? -6.910 -8.790 -13.551 1.00 84.25 183 PRO A N 1
ATOM 1494 C CA . PRO A 1 183 ? -6.004 -9.906 -13.852 1.00 84.25 183 PRO A CA 1
ATOM 1495 C C . PRO A 1 183 ? -4.957 -10.223 -12.763 1.00 84.25 183 PRO A C 1
ATOM 1497 O O . PRO A 1 183 ? -4.284 -11.248 -12.855 1.00 84.25 183 PRO A O 1
ATOM 1500 N N . LEU A 1 184 ? -4.797 -9.347 -11.765 1.00 85.38 184 LEU A N 1
ATOM 1501 C CA . LEU A 1 184 ? -3.921 -9.492 -10.600 1.00 85.38 184 LEU A CA 1
ATOM 1502 C C . LEU A 1 184 ? -4.684 -9.822 -9.306 1.00 85.38 184 LEU A C 1
ATOM 1504 O O . LEU A 1 184 ? -4.063 -9.930 -8.255 1.00 85.38 184 LEU A O 1
ATOM 1508 N N . ALA A 1 185 ? -6.009 -10.002 -9.342 1.00 83.69 185 ALA A N 1
ATOM 1509 C CA . ALA A 1 185 ? -6.811 -10.221 -8.135 1.00 83.69 185 ALA A CA 1
ATOM 1510 C C . ALA A 1 185 ? -6.342 -11.442 -7.321 1.00 83.69 185 ALA A C 1
ATOM 1512 O O . ALA A 1 185 ? -6.228 -11.366 -6.099 1.00 83.69 185 ALA A O 1
ATOM 1513 N N . ALA A 1 186 ? -5.992 -12.543 -7.997 1.00 85.69 186 ALA A N 1
ATOM 1514 C CA . ALA A 1 186 ? -5.409 -13.717 -7.345 1.00 85.69 186 ALA A CA 1
ATOM 1515 C C . ALA A 1 186 ? -4.039 -13.408 -6.716 1.00 85.69 186 ALA A C 1
ATOM 1517 O O . ALA A 1 186 ? -3.756 -13.840 -5.602 1.00 85.69 186 ALA A O 1
ATOM 1518 N N . ASP A 1 187 ? -3.213 -12.602 -7.392 1.00 91.00 187 ASP A N 1
ATOM 1519 C CA . ASP A 1 187 ? -1.925 -12.167 -6.855 1.00 91.00 187 ASP A CA 1
ATOM 1520 C C . ASP A 1 187 ? -2.109 -11.323 -5.578 1.00 91.00 187 ASP A C 1
ATOM 1522 O O . ASP A 1 187 ? -1.336 -11.488 -4.638 1.00 91.00 187 ASP A O 1
ATOM 1526 N N . PHE A 1 188 ? -3.143 -10.474 -5.502 1.00 89.50 188 PHE A N 1
ATOM 1527 C CA . PHE A 1 188 ? -3.466 -9.685 -4.302 1.00 89.50 188 PHE A CA 1
ATOM 1528 C C . PHE A 1 188 ? -3.845 -10.564 -3.105 1.00 89.50 188 PHE A C 1
ATOM 1530 O O . PHE A 1 188 ? -3.368 -10.324 -1.994 1.00 89.50 188 PHE A O 1
ATOM 1537 N N . ALA A 1 189 ? -4.639 -11.612 -3.330 1.00 86.81 189 ALA A N 1
ATOM 1538 C CA . ALA A 1 189 ? -4.959 -12.586 -2.290 1.00 86.81 189 ALA A CA 1
ATOM 1539 C C . ALA A 1 189 ? -3.700 -13.343 -1.822 1.00 86.81 189 ALA A C 1
ATOM 1541 O O . ALA A 1 189 ? -3.458 -13.467 -0.624 1.00 86.81 189 ALA A O 1
ATOM 1542 N N . GLU A 1 190 ? -2.840 -13.777 -2.751 1.00 92.31 190 GLU A N 1
ATOM 1543 C CA . GLU A 1 190 ? -1.560 -14.430 -2.427 1.00 92.31 190 GLU A CA 1
ATOM 1544 C C . GLU A 1 190 ? -0.555 -13.511 -1.712 1.00 92.31 190 GLU A C 1
ATOM 1546 O O . GLU A 1 190 ? 0.343 -13.986 -1.009 1.00 92.31 190 GLU A O 1
ATOM 1551 N N . ILE A 1 191 ? -0.654 -12.194 -1.910 1.00 94.69 191 ILE A N 1
ATOM 1552 C CA . ILE A 1 191 ? 0.143 -11.211 -1.168 1.00 94.69 191 ILE A CA 1
ATOM 1553 C C . ILE A 1 191 ? -0.255 -11.191 0.316 1.00 94.69 191 ILE A C 1
ATOM 1555 O O . ILE A 1 191 ? 0.604 -10.971 1.174 1.00 94.69 191 ILE A O 1
ATOM 1559 N N . GLY A 1 192 ? -1.520 -11.493 0.617 1.00 92.31 192 GLY A N 1
ATOM 1560 C CA . GLY A 1 192 ? -2.081 -11.486 1.966 1.00 92.31 192 GLY A CA 1
ATOM 1561 C C . GLY A 1 192 ? -2.890 -10.231 2.289 1.00 92.31 192 GLY A C 1
ATOM 1562 O O . GLY A 1 192 ? -3.047 -9.907 3.465 1.00 92.31 192 GLY A O 1
ATOM 1563 N N . PHE A 1 193 ? -3.375 -9.508 1.274 1.00 91.25 193 PHE A N 1
ATOM 1564 C CA . PHE A 1 193 ? -4.376 -8.466 1.488 1.00 91.25 193 PHE A CA 1
ATOM 1565 C C . PHE A 1 193 ? -5.702 -9.102 1.921 1.00 91.25 193 PHE A C 1
ATOM 1567 O O . PHE A 1 193 ? -6.169 -10.045 1.284 1.00 91.25 193 PHE A O 1
ATOM 1574 N N . ASP A 1 194 ? -6.314 -8.573 2.982 1.00 86.69 194 ASP A N 1
ATOM 1575 C CA . ASP A 1 194 ? -7.612 -9.043 3.479 1.00 86.69 194 ASP A CA 1
ATOM 1576 C C . ASP A 1 194 ? -8.755 -8.626 2.544 1.00 86.69 194 ASP A C 1
ATOM 1578 O O . ASP A 1 194 ? -9.739 -9.342 2.420 1.00 86.69 194 ASP A O 1
ATOM 1582 N N . ALA A 1 195 ? -8.615 -7.486 1.855 1.00 84.75 195 ALA A N 1
ATOM 1583 C CA . ALA A 1 195 ? -9.580 -7.030 0.860 1.00 84.75 195 ALA A CA 1
ATOM 1584 C C . ALA A 1 195 ? -8.900 -6.299 -0.301 1.00 84.75 195 ALA A C 1
ATOM 1586 O O . ALA A 1 195 ? -7.910 -5.586 -0.118 1.00 84.75 195 ALA A O 1
ATOM 1587 N N . TRP A 1 196 ? -9.493 -6.404 -1.490 1.00 84.00 196 TRP A N 1
ATOM 1588 C CA . TRP A 1 196 ? -9.160 -5.564 -2.638 1.00 84.00 196 TRP A CA 1
ATOM 1589 C C . TRP A 1 196 ? -10.320 -4.618 -2.957 1.00 84.00 196 TRP A C 1
ATOM 1591 O O . TRP A 1 196 ? -11.457 -5.046 -3.107 1.00 84.00 196 TRP A O 1
ATOM 1601 N N . ILE A 1 197 ? -10.037 -3.323 -3.082 1.00 80.50 197 ILE A N 1
ATOM 1602 C CA . ILE A 1 197 ? -11.006 -2.258 -3.340 1.00 80.50 197 ILE A CA 1
ATOM 1603 C C . ILE A 1 197 ? -10.801 -1.740 -4.770 1.00 80.50 197 ILE A C 1
ATOM 1605 O O . ILE A 1 197 ? -9.972 -0.850 -4.995 1.00 80.50 197 ILE A O 1
ATOM 1609 N N . PRO A 1 198 ? -11.541 -2.262 -5.760 1.00 77.38 198 PRO A N 1
ATOM 1610 C CA . PRO A 1 198 ? -11.444 -1.785 -7.132 1.00 77.38 198 PRO A CA 1
ATOM 1611 C C . PRO A 1 198 ? -11.982 -0.349 -7.246 1.00 77.38 198 PRO A C 1
ATOM 1613 O O . PRO A 1 198 ? -13.062 -0.020 -6.748 1.00 77.38 198 PRO A O 1
ATOM 1616 N N . SER A 1 199 ? -11.237 0.516 -7.932 1.00 75.00 199 SER A N 1
ATOM 1617 C CA . SER A 1 199 ? -11.601 1.916 -8.192 1.00 75.00 199 SER A CA 1
ATOM 1618 C C . SER A 1 199 ? -11.647 2.237 -9.692 1.00 75.00 199 SER A C 1
ATOM 1620 O O . SER A 1 199 ? -11.012 1.572 -10.508 1.00 75.00 199 SER A O 1
ATOM 1622 N N . GLY A 1 200 ? -12.394 3.276 -10.074 1.00 68.88 200 GLY A N 1
ATOM 1623 C CA . GLY A 1 200 ? -12.545 3.684 -11.477 1.00 68.88 200 GLY A CA 1
ATOM 1624 C C . GLY A 1 200 ? -13.586 2.869 -12.257 1.00 68.88 200 GLY A C 1
ATOM 1625 O O . GLY A 1 200 ? -14.484 2.271 -11.667 1.00 68.88 200 GLY A O 1
ATOM 1626 N N . LYS A 1 201 ? -13.502 2.900 -13.596 1.00 64.94 201 LYS A N 1
ATOM 1627 C CA . LYS A 1 201 ? -14.450 2.203 -14.481 1.00 64.94 201 LYS A CA 1
ATOM 1628 C C . LYS A 1 201 ? -14.284 0.689 -14.363 1.00 64.94 201 LYS A C 1
ATOM 1630 O O . LYS A 1 201 ? -13.200 0.166 -14.606 1.00 64.94 201 LYS A O 1
ATOM 1635 N N . THR A 1 202 ? -15.373 0.004 -14.038 1.00 63.28 202 THR A N 1
ATOM 1636 C CA . THR A 1 202 ? -15.432 -1.452 -13.857 1.00 63.28 202 THR A CA 1
ATOM 1637 C C . THR A 1 202 ? -15.929 -2.191 -15.097 1.00 63.28 202 THR A C 1
ATOM 1639 O O . THR A 1 202 ? -15.845 -3.408 -15.130 1.00 63.28 202 THR A O 1
ATOM 1642 N N . GLU A 1 203 ? -16.409 -1.475 -16.120 1.00 64.44 203 GLU A N 1
ATOM 1643 C CA . GLU A 1 203 ? -17.061 -2.004 -17.331 1.00 64.44 203 GLU A CA 1
ATOM 1644 C C . GLU A 1 203 ? -16.383 -3.236 -17.969 1.00 64.44 203 GLU A C 1
ATOM 1646 O O . GLU A 1 203 ? -17.099 -4.209 -18.203 1.00 64.44 203 GLU A O 1
ATOM 1651 N N . PRO A 1 204 ? -15.051 -3.282 -18.208 1.00 65.25 204 PRO A N 1
ATOM 1652 C CA . PRO A 1 204 ? -14.422 -4.464 -18.808 1.00 65.25 204 PRO A CA 1
ATOM 1653 C C . PRO A 1 204 ? -14.390 -5.702 -17.895 1.00 65.25 204 PRO A C 1
ATOM 1655 O O . PRO A 1 204 ? -14.113 -6.790 -18.386 1.00 65.25 204 PRO A O 1
ATOM 1658 N N . PHE A 1 205 ? -14.670 -5.547 -16.597 1.00 64.19 205 PHE A N 1
ATOM 1659 C CA . PHE A 1 205 ? -14.626 -6.609 -15.585 1.00 64.19 205 PHE A CA 1
ATOM 1660 C C . PHE A 1 205 ? -15.867 -6.601 -14.676 1.00 64.19 205 PHE A C 1
ATOM 1662 O O . PHE A 1 205 ? -15.810 -7.041 -13.532 1.00 64.19 205 PHE A O 1
ATOM 1669 N N . ALA A 1 206 ? -16.991 -6.025 -15.116 1.00 65.31 206 ALA A N 1
ATOM 1670 C CA . ALA A 1 206 ? -18.107 -5.721 -14.217 1.00 65.31 206 ALA A CA 1
ATOM 1671 C C . ALA A 1 206 ? -18.742 -6.984 -13.609 1.00 65.31 206 ALA A C 1
ATOM 1673 O O . ALA A 1 206 ? -19.095 -6.984 -12.432 1.00 65.31 206 ALA A O 1
ATOM 1674 N N . ARG A 1 207 ? -18.847 -8.073 -14.385 1.00 66.94 207 ARG A N 1
ATOM 1675 C CA . ARG A 1 207 ? -19.368 -9.365 -13.901 1.00 66.94 207 ARG A CA 1
ATOM 1676 C C . ARG A 1 207 ? -18.396 -10.039 -12.942 1.00 66.94 207 ARG A C 1
ATOM 1678 O O . ARG A 1 207 ? -18.788 -10.596 -11.921 1.00 66.94 207 ARG A O 1
ATOM 1685 N N . GLU A 1 208 ? -17.121 -9.976 -13.276 1.00 68.44 208 GLU A N 1
ATOM 1686 C CA . GLU A 1 208 ? -16.035 -10.561 -12.513 1.00 68.44 208 GLU A CA 1
ATOM 1687 C C . GLU A 1 208 ? -15.857 -9.856 -11.161 1.00 68.44 208 GLU A C 1
ATOM 1689 O O . GLU A 1 208 ? -15.663 -10.501 -10.131 1.00 68.44 208 GLU A O 1
ATOM 1694 N N . LEU A 1 209 ? -16.003 -8.532 -11.141 1.00 62.56 209 LEU A N 1
ATOM 1695 C CA . LEU A 1 209 ? -15.934 -7.714 -9.933 1.00 62.56 209 LEU A CA 1
ATOM 1696 C C . LEU A 1 209 ? -17.146 -7.903 -9.017 1.00 62.56 209 LEU A C 1
ATOM 1698 O O . LEU A 1 209 ? -16.986 -7.799 -7.802 1.00 62.56 209 LEU A O 1
ATOM 1702 N N . GLU A 1 210 ? -18.318 -8.250 -9.558 1.00 62.06 210 GLU A N 1
ATOM 1703 C CA . GLU A 1 210 ? -19.460 -8.674 -8.734 1.00 62.06 210 GLU A CA 1
ATOM 1704 C C . GLU A 1 210 ? -19.129 -9.958 -7.959 1.00 62.06 210 GLU A C 1
ATOM 1706 O O . GLU A 1 210 ? -19.522 -10.114 -6.811 1.00 62.06 210 GLU A O 1
ATOM 1711 N N . THR A 1 211 ? -18.311 -10.844 -8.533 1.00 59.47 211 THR A N 1
ATOM 1712 C CA . THR A 1 211 ? -17.842 -12.054 -7.837 1.00 59.47 211 THR A CA 1
ATOM 1713 C C . THR A 1 211 ? -16.798 -11.714 -6.763 1.00 59.47 211 THR A C 1
ATOM 1715 O O . THR A 1 211 ? -16.806 -12.295 -5.680 1.00 59.47 211 THR A O 1
ATOM 1718 N N . CYS A 1 212 ? -15.937 -10.717 -7.008 1.00 56.38 212 CYS A N 1
ATOM 1719 C CA . CYS A 1 212 ? -15.016 -10.189 -5.992 1.00 56.38 212 CYS A CA 1
ATOM 1720 C C . CYS A 1 212 ? -15.730 -9.478 -4.837 1.00 56.38 212 CYS A C 1
ATOM 1722 O O . CYS A 1 212 ? -15.159 -9.373 -3.756 1.00 56.38 212 CYS A O 1
ATOM 1724 N N . ARG A 1 213 ? -16.969 -9.011 -5.021 1.00 54.25 213 ARG A N 1
ATOM 1725 C CA . ARG A 1 213 ? -17.765 -8.398 -3.949 1.00 54.25 213 ARG A CA 1
ATOM 1726 C C . ARG A 1 213 ? -17.923 -9.331 -2.749 1.00 54.25 213 ARG A C 1
ATOM 1728 O O . ARG A 1 213 ? -17.854 -8.860 -1.620 1.00 54.25 213 ARG A O 1
ATOM 1735 N N . GLN A 1 214 ? -18.036 -10.638 -2.992 1.00 51.25 214 GLN A N 1
ATOM 1736 C CA . GLN A 1 214 ? -18.098 -11.661 -1.946 1.00 51.25 214 GLN A CA 1
ATOM 1737 C C . GLN A 1 214 ? -16.819 -11.690 -1.087 1.00 51.25 214 GLN A C 1
ATOM 1739 O O . GLN A 1 214 ? -16.902 -11.858 0.121 1.00 51.25 214 GLN A O 1
ATOM 1744 N N . PHE A 1 215 ? -15.647 -11.450 -1.692 1.00 53.16 215 PHE A N 1
ATOM 1745 C CA . PHE A 1 215 ? -14.345 -11.375 -1.006 1.00 53.16 215 PHE A CA 1
ATOM 1746 C C . PHE A 1 215 ? -14.218 -10.143 -0.093 1.00 53.16 215 PHE A C 1
ATOM 1748 O O . PHE A 1 215 ? -13.324 -10.069 0.737 1.00 53.16 215 PHE A O 1
ATOM 1755 N N . ILE A 1 216 ? -15.104 -9.160 -0.258 1.00 58.84 216 ILE A N 1
ATOM 1756 C CA . ILE A 1 216 ? -15.085 -7.888 0.469 1.00 58.84 216 ILE A CA 1
ATOM 1757 C C . ILE A 1 216 ? -16.278 -7.802 1.436 1.00 58.84 216 ILE A C 1
ATOM 1759 O O . ILE A 1 216 ? -16.321 -6.915 2.278 1.00 58.84 216 ILE A O 1
ATOM 1763 N N . GLN A 1 217 ? -17.257 -8.705 1.335 1.00 54.75 217 GLN A N 1
ATOM 1764 C CA . GLN A 1 217 ? -18.530 -8.599 2.047 1.00 54.75 217 GLN A CA 1
ATOM 1765 C C . GLN A 1 217 ? -18.361 -8.684 3.570 1.00 54.75 217 GLN A C 1
ATOM 1767 O O . GLN A 1 217 ? -18.855 -7.804 4.272 1.00 54.75 217 GLN A O 1
ATOM 1772 N N . ASP A 1 218 ? -17.569 -9.636 4.061 1.00 57.62 218 ASP A N 1
ATOM 1773 C CA . ASP A 1 218 ? -17.254 -9.781 5.492 1.00 57.62 218 ASP A CA 1
ATOM 1774 C C . ASP A 1 218 ? -16.524 -8.537 6.052 1.00 57.62 218 ASP A C 1
ATOM 1776 O O . ASP A 1 218 ? -16.688 -8.138 7.205 1.00 57.62 218 ASP A O 1
ATOM 1780 N N . GLU A 1 219 ? -15.747 -7.861 5.204 1.00 62.41 219 GLU A N 1
ATOM 1781 C CA . GLU A 1 219 ? -14.982 -6.656 5.538 1.00 62.41 219 GLU A CA 1
ATOM 1782 C C . GLU A 1 219 ? -15.855 -5.379 5.488 1.00 62.41 219 GLU A C 1
ATOM 1784 O O . GLU A 1 219 ? -15.595 -4.401 6.192 1.00 62.41 219 GLU A O 1
ATOM 1789 N N . LEU A 1 220 ? -16.943 -5.383 4.710 1.00 55.16 220 LEU A N 1
ATOM 1790 C CA . LEU A 1 220 ? -17.971 -4.332 4.743 1.00 55.16 220 LEU A CA 1
ATOM 1791 C C . LEU A 1 220 ? -18.825 -4.421 6.007 1.00 55.16 220 LEU A C 1
ATOM 1793 O O . LEU A 1 220 ? -19.175 -3.388 6.585 1.00 55.16 220 LEU A O 1
ATOM 1797 N N . GLU A 1 221 ? -19.124 -5.642 6.451 1.00 59.06 221 GLU A N 1
ATOM 1798 C CA . GLU A 1 221 ? -19.811 -5.892 7.718 1.00 59.06 221 GLU A CA 1
ATOM 1799 C C . GLU A 1 221 ? -18.965 -5.421 8.910 1.00 59.06 221 GLU A C 1
ATOM 1801 O O . GLU A 1 221 ? -19.493 -4.745 9.799 1.00 59.06 221 GLU A O 1
ATOM 1806 N N . LEU A 1 222 ? -17.642 -5.648 8.879 1.00 55.50 222 LEU A N 1
ATOM 1807 C CA . LEU A 1 222 ? -16.688 -5.147 9.884 1.00 55.50 222 LEU A CA 1
ATOM 1808 C C . LEU A 1 222 ? -16.803 -3.631 10.118 1.00 55.50 222 LEU A C 1
ATOM 1810 O O . LEU A 1 222 ? -16.685 -3.157 11.253 1.00 55.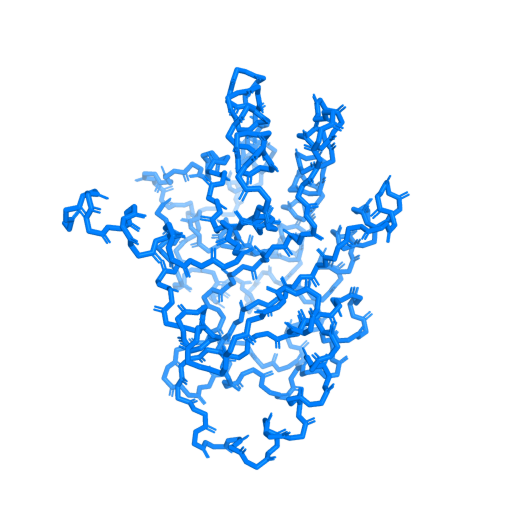50 222 LEU A O 1
ATOM 1814 N N . LEU A 1 223 ? -17.037 -2.868 9.050 1.00 54.97 223 LEU A N 1
ATOM 1815 C CA . LEU A 1 223 ? -17.171 -1.414 9.105 1.00 54.97 223 LEU A CA 1
ATOM 1816 C C . LEU A 1 223 ? -18.623 -0.922 9.240 1.00 54.97 223 LEU A C 1
ATOM 1818 O O . LEU A 1 223 ? -18.842 0.290 9.279 1.00 54.97 223 LEU A O 1
ATOM 1822 N N . SER A 1 224 ? -19.612 -1.823 9.298 1.00 56.00 224 SER A N 1
ATOM 1823 C CA . SER A 1 224 ? -21.046 -1.488 9.386 1.00 56.00 224 SER A CA 1
ATOM 1824 C C . SER A 1 224 ? -21.518 -0.500 8.304 1.00 56.00 224 SER A C 1
ATOM 1826 O O . SER A 1 224 ? -22.375 0.351 8.547 1.00 56.00 224 SER A O 1
ATOM 1828 N N . VAL A 1 225 ? -20.935 -0.572 7.102 1.00 54.34 225 VAL A N 1
ATOM 1829 C CA . VAL A 1 225 ? -21.178 0.402 6.024 1.00 54.34 225 VAL A CA 1
ATOM 1830 C C . VAL A 1 225 ? -22.300 -0.031 5.092 1.00 54.34 225 VAL A C 1
ATOM 1832 O O . VAL A 1 225 ? -22.373 -1.178 4.665 1.00 54.34 225 VAL A O 1
ATOM 1835 N N . THR A 1 226 ? -23.124 0.931 4.680 1.00 54.81 226 THR A N 1
ATOM 1836 C CA . THR A 1 226 ? -24.095 0.746 3.590 1.00 54.81 226 THR A CA 1
ATOM 1837 C C . THR A 1 226 ? -23.420 0.795 2.211 1.00 54.81 226 THR A C 1
ATOM 1839 O O . THR A 1 226 ? -22.359 1.401 2.033 1.00 54.81 226 THR A O 1
ATOM 1842 N N . GLU A 1 227 ? -24.066 0.224 1.191 1.00 50.75 227 GLU A N 1
ATOM 1843 C CA . GLU A 1 227 ? -23.562 0.181 -0.195 1.00 50.75 227 GLU A CA 1
ATOM 1844 C C . GLU A 1 227 ? -23.226 1.577 -0.770 1.00 50.75 227 GLU A C 1
ATOM 1846 O O . GLU A 1 227 ? -22.217 1.751 -1.452 1.00 50.75 227 GLU A O 1
ATOM 1851 N N . GLY A 1 228 ? -23.994 2.616 -0.415 1.00 48.72 228 GLY A N 1
ATOM 1852 C CA . GLY A 1 228 ? -23.727 3.997 -0.845 1.00 48.72 228 GLY A CA 1
ATOM 1853 C C . GLY A 1 228 ? -22.501 4.645 -0.182 1.00 48.72 228 GLY A C 1
ATOM 1854 O O . GLY A 1 228 ? -21.844 5.503 -0.778 1.00 48.72 228 GLY A O 1
ATOM 1855 N N . GLN A 1 229 ? -22.151 4.230 1.038 1.00 51.72 229 GLN A N 1
ATOM 1856 C CA . GLN A 1 229 ? -20.955 4.704 1.745 1.00 51.72 229 GLN A CA 1
ATOM 1857 C C . GLN A 1 229 ? -19.685 4.018 1.213 1.00 51.72 229 GLN A C 1
ATOM 1859 O O . GLN A 1 229 ? -18.639 4.665 1.098 1.00 51.72 229 GLN A O 1
ATOM 1864 N N . TRP A 1 230 ? -19.797 2.758 0.782 1.00 54.47 230 TRP A N 1
ATOM 1865 C CA . TRP A 1 230 ? -18.737 2.031 0.077 1.00 54.47 230 TRP A CA 1
ATOM 1866 C C . TRP A 1 230 ? -18.313 2.716 -1.229 1.00 54.47 230 TRP A C 1
ATOM 1868 O O . TRP A 1 230 ? -17.122 2.895 -1.498 1.00 54.47 230 TRP A O 1
ATOM 1878 N N . ASP A 1 231 ? -19.268 3.214 -2.014 1.00 53.94 231 ASP A N 1
ATOM 1879 C CA . ASP A 1 231 ? -18.960 3.960 -3.239 1.00 53.94 231 ASP A CA 1
ATOM 1880 C C . ASP A 1 231 ? -18.167 5.250 -2.979 1.00 53.94 231 ASP A C 1
ATOM 1882 O O . ASP A 1 231 ? -17.425 5.714 -3.851 1.00 53.94 231 ASP A O 1
ATOM 1886 N N . SER A 1 232 ? -18.247 5.819 -1.771 1.00 53.75 232 SER A N 1
ATOM 1887 C CA . SER A 1 232 ? -17.390 6.943 -1.393 1.00 53.75 232 SER A CA 1
ATOM 1888 C C . SER A 1 232 ? -15.933 6.539 -1.155 1.00 53.75 232 SER A C 1
ATOM 1890 O O . SER A 1 232 ? -15.065 7.379 -1.399 1.00 53.75 232 SER A O 1
ATOM 1892 N N . LEU A 1 233 ? -15.645 5.318 -0.689 1.00 55.66 233 LEU A N 1
ATOM 1893 C CA . LEU A 1 233 ? -14.272 4.798 -0.577 1.00 55.66 233 LEU A CA 1
ATOM 1894 C C . LEU A 1 233 ? -13.667 4.576 -1.967 1.00 55.66 233 LEU A C 1
ATOM 1896 O O . LEU A 1 233 ? -12.519 4.945 -2.211 1.00 55.66 233 LEU A O 1
ATOM 1900 N N . LYS A 1 234 ? -14.467 4.091 -2.926 1.00 52.59 234 LYS A N 1
ATOM 1901 C CA . LYS A 1 234 ? -14.045 3.954 -4.332 1.00 52.59 234 LYS A CA 1
ATOM 1902 C C . LYS A 1 234 ? -13.700 5.302 -4.976 1.00 52.59 234 LYS A C 1
ATOM 1904 O O . LYS A 1 234 ? -12.733 5.382 -5.735 1.00 52.59 234 LYS A O 1
ATOM 1909 N N . LYS A 1 235 ? -14.473 6.353 -4.665 1.00 46.16 235 LYS A N 1
ATOM 1910 C CA . LYS A 1 235 ? -14.357 7.711 -5.240 1.00 46.16 235 LYS A CA 1
ATOM 1911 C C . LYS A 1 235 ? -13.313 8.613 -4.567 1.00 46.16 235 LYS A C 1
ATOM 1913 O O . LYS A 1 235 ? 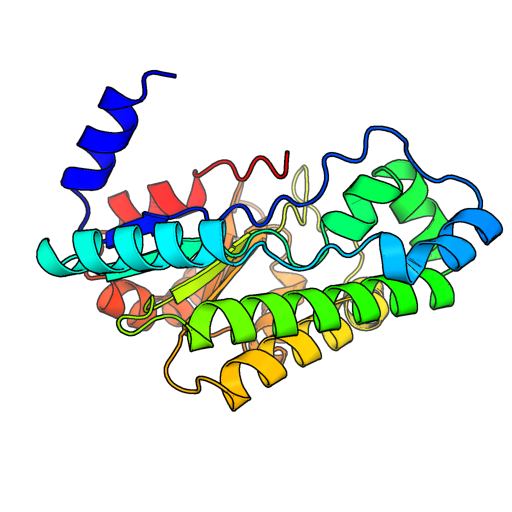-13.032 9.682 -5.102 1.00 46.16 235 LYS A O 1
ATOM 1918 N N . GLY A 1 236 ? -12.752 8.232 -3.417 1.00 42.75 236 GLY A N 1
ATOM 1919 C CA . GLY A 1 236 ? -11.750 9.044 -2.721 1.00 42.75 236 GLY A CA 1
ATOM 1920 C C . GLY A 1 236 ? -10.500 9.244 -3.581 1.00 42.75 236 GLY A C 1
ATOM 1921 O O . GLY A 1 236 ? -9.811 8.290 -3.910 1.00 42.75 236 GLY A O 1
ATOM 1922 N N . THR A 1 237 ? -10.185 10.466 -3.991 1.00 31.80 237 THR A N 1
ATOM 1923 C CA . THR A 1 237 ? -8.921 10.749 -4.681 1.00 31.80 237 THR A CA 1
ATOM 1924 C C . THR A 1 237 ? -7.771 10.592 -3.690 1.00 31.80 2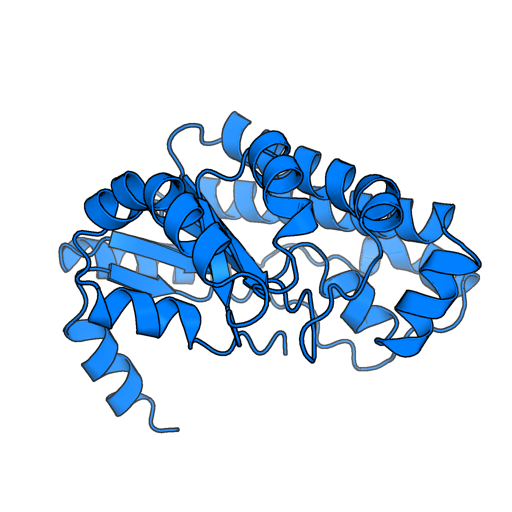37 THR A C 1
ATOM 1926 O O . THR A 1 237 ? -7.638 11.411 -2.781 1.00 31.80 237 THR A O 1
ATOM 1929 N N . THR A 1 238 ? -6.947 9.557 -3.856 1.00 35.12 238 THR A N 1
ATOM 1930 C CA . THR A 1 238 ? -5.577 9.577 -3.340 1.00 35.12 238 THR A CA 1
ATOM 1931 C C . THR A 1 238 ? -4.804 10.481 -4.278 1.00 35.12 238 THR A C 1
ATOM 1933 O O . THR A 1 238 ? -4.407 10.081 -5.369 1.00 35.12 238 THR A O 1
ATOM 1936 N N . THR A 1 239 ? -4.660 11.739 -3.900 1.00 25.70 239 THR A N 1
ATOM 1937 C CA . THR A 1 239 ? -3.550 12.530 -4.408 1.00 25.70 239 THR A CA 1
ATOM 1938 C C . THR A 1 239 ? -2.338 12.016 -3.624 1.00 25.70 239 THR A C 1
ATOM 1940 O O . THR A 1 239 ? -2.221 12.359 -2.451 1.00 25.70 239 THR A O 1
ATOM 1943 N N . CYS A 1 240 ? -1.514 11.117 -4.195 1.00 23.67 240 CYS A N 1
ATOM 1944 C CA . CYS A 1 240 ? -0.129 11.007 -3.712 1.00 23.67 240 CYS A CA 1
ATOM 1945 C C . CYS A 1 240 ? 0.456 12.393 -4.122 1.00 23.67 240 CYS A C 1
ATOM 1947 O O . CYS A 1 240 ? 0.569 12.661 -5.321 1.00 23.67 240 CYS A O 1
ATOM 1949 N N . VAL A 1 241 ? 0.579 13.336 -3.175 1.00 24.86 241 VAL A N 1
ATOM 1950 C CA . VAL A 1 241 ? 1.229 14.649 -3.390 1.00 24.86 241 VAL A CA 1
ATOM 1951 C C . VAL A 1 241 ? 2.646 14.526 -2.884 1.00 24.86 241 VAL A C 1
ATOM 1953 O O . VAL A 1 241 ? 2.760 14.050 -1.736 1.00 24.86 241 VAL A O 1
#

pLDDT: mean 75.25, std 16.66, range [23.67, 97.12]

Organism: NCBI:txid501571